Protein AF-A0A1Q3EIQ6-F1 (afdb_monomer_lite)

Foldseek 3Di:
DDVVVVVCVVPPPDDDDDPLLVLLCVQLDPVHDLQDPPSLVVSLVVLQVVQLVSLQVLLVSLLCQLVPNDLSSLSSSLNSVLVNCVRHDPSNLQHNPDPSSLVSLLCQLLDPPHDPSSNVSSLVSLVVLLVVPVPPPSNVVSNCSNVSSVVSPPDPPPDPPVVVVVVVVVVVVVVVVVVVVVVVVVVVVVVVVVVVVVVVVVPPPDPPPDDCVVCVVVLVVLVVQLVVLVVQLVVQVVPDDVVPDDCVRDPSNVVSVVSNVVSVVVVVVVVD

Secondary structure (DSSP, 8-state):
--HHHHHHHHH---PPP-HHHHHHHHHTSTTS-TT--TTHHHHHHHHHHHTHHHHHHHHHHHHHHHHHS-HHHHHHHHHHHHHHHHHS-HHHHHHSS-HHHHHHHHHHHH-TTS-HHHHHHHHHHHHHHHHHHTT-GGGHHHHHHHHHHHH---------HHHHHHHHHHHHHHHHHHHHHHHHHHHHHHHHHHHHHHHHHHTSPPPPPP-HHHHHHHHHHHHHHHHHHHHHHHHHHHT--TTT--TTT-HHHHHHHHHHHHHHHHHHHHH-

Radius of gyration: 36.6 Å; chains: 1; bounding box: 58×71×108 Å

Sequence (272 aa):
MSAITFARQAFNREKPHSSITDWVDILTANHVEEEAYDGIPELVDSINLQGLTGTSEASRALRKKLKHGGSHQQYRSLVILKALVENCGDKFKTSFADGQLTDALRQIAGDRTADKRVQKKLKLVLISWHEQFKTDPSMRSVSELYHMCRDIQPAKPAIDPIEVEAAHRRAEKEEAKRKAKSEKEEARKKEEAERLKQKQMKNRPKRAPFNFEQEKPKVLSSIVEASQASSNLVNAITLVNPEKESLQSSERVQDCLAKAKLARKPIVRYIQ

InterPro domains:
  IPR002014 VHS domain [PF00790] (15-150)
  IPR002014 VHS domain [PS50179] (27-157)
  IPR002014 VHS domain [SM00288] (20-153)
  IPR008942 ENTH/VHS [G3DSA:1.25.40.90] (8-218)
  IPR008942 ENTH/VHS [SSF48464] (12-150)
  IPR045007 LAS seventeen-binding protein 5 [PTHR47789] (11-272)

Structure (mmCIF, N/CA/C/O backbone):
data_AF-A0A1Q3EIQ6-F1
#
_entry.id   AF-A0A1Q3EIQ6-F1
#
loop_
_atom_site.group_PDB
_atom_site.id
_atom_site.type_symbol
_atom_site.label_atom_id
_atom_site.label_alt_id
_atom_site.label_comp_id
_atom_site.label_asym_id
_atom_site.label_entity_id
_atom_site.label_seq_id
_atom_site.pdbx_PDB_ins_code
_atom_site.Cartn_x
_atom_site.Cartn_y
_atom_site.Cartn_z
_atom_site.occupancy
_atom_site.B_iso_or_equiv
_atom_site.auth_seq_id
_atom_site.auth_comp_id
_atom_site.auth_asym_id
_atom_site.auth_atom_id
_atom_site.pdbx_PDB_model_num
ATOM 1 N N . MET A 1 1 ? 16.087 8.045 -51.414 1.00 45.38 1 MET A N 1
ATOM 2 C CA . MET A 1 1 ? 15.560 7.927 -50.034 1.00 45.38 1 MET A CA 1
ATOM 3 C C . MET A 1 1 ? 15.259 9.339 -49.546 1.00 45.38 1 MET A C 1
ATOM 5 O O . MET A 1 1 ? 16.189 10.094 -49.315 1.00 45.38 1 MET A O 1
ATOM 9 N N . SER A 1 2 ? 13.989 9.750 -49.584 1.00 51.84 2 SER A N 1
ATOM 10 C CA . SER A 1 2 ? 13.575 11.162 -49.513 1.00 51.84 2 SER A CA 1
ATOM 11 C C . SER A 1 2 ? 13.705 11.751 -48.100 1.00 51.84 2 SER A C 1
ATOM 13 O O . SER A 1 2 ? 13.365 11.092 -47.121 1.00 51.84 2 SER A O 1
ATOM 15 N N . ALA A 1 3 ? 14.136 13.012 -47.994 1.00 53.12 3 ALA A N 1
ATOM 16 C CA . ALA A 1 3 ? 14.264 13.765 -46.738 1.00 53.12 3 ALA A CA 1
ATOM 17 C C . ALA A 1 3 ? 12.954 13.826 -45.917 1.00 53.12 3 ALA A C 1
ATOM 19 O O . ALA A 1 3 ? 12.973 13.997 -44.699 1.00 53.12 3 ALA A O 1
ATOM 20 N N . ILE A 1 4 ? 11.812 13.609 -46.574 1.00 53.38 4 ILE A N 1
ATOM 21 C CA . ILE A 1 4 ? 10.477 13.570 -45.966 1.00 53.38 4 ILE A CA 1
ATOM 22 C C . ILE A 1 4 ? 10.303 12.340 -45.056 1.00 53.38 4 ILE A C 1
ATOM 24 O O . ILE A 1 4 ? 9.645 12.427 -44.018 1.00 53.38 4 ILE A O 1
ATOM 28 N N . THR A 1 5 ? 10.930 11.205 -45.385 1.00 50.38 5 THR A N 1
ATOM 29 C CA . THR A 1 5 ? 10.885 9.998 -44.544 1.00 50.38 5 THR A CA 1
ATOM 30 C C . THR A 1 5 ? 11.703 10.186 -43.265 1.00 50.38 5 THR A C 1
ATOM 32 O O . THR A 1 5 ? 11.269 9.773 -42.193 1.00 50.38 5 THR A O 1
ATOM 35 N N . PHE A 1 6 ? 12.833 10.894 -43.360 1.00 50.44 6 PHE A N 1
ATOM 36 C CA . PHE A 1 6 ? 13.688 11.226 -42.218 1.00 50.44 6 PHE A CA 1
ATOM 37 C C . PHE A 1 6 ? 13.019 12.247 -41.279 1.00 50.44 6 PHE A C 1
ATOM 39 O O . PHE A 1 6 ? 13.049 12.091 -40.060 1.00 50.44 6 PHE A O 1
ATOM 46 N N . ALA A 1 7 ? 12.314 13.239 -41.835 1.00 48.91 7 ALA A N 1
ATOM 47 C CA . ALA A 1 7 ? 11.528 14.193 -41.053 1.00 48.91 7 ALA A CA 1
ATOM 48 C C . ALA A 1 7 ? 10.350 13.518 -40.321 1.00 48.91 7 ALA A C 1
ATOM 50 O O . ALA A 1 7 ? 10.142 13.769 -39.136 1.00 48.91 7 ALA A O 1
ATOM 51 N N . ARG A 1 8 ? 9.621 12.590 -40.962 1.00 48.47 8 ARG A N 1
ATOM 52 C CA . ARG A 1 8 ? 8.582 11.798 -40.271 1.00 48.47 8 ARG A CA 1
ATOM 53 C C . ARG A 1 8 ? 9.147 10.983 -39.106 1.00 48.47 8 ARG A C 1
ATOM 55 O O . ARG A 1 8 ? 8.487 10.876 -38.079 1.00 48.47 8 ARG A O 1
ATOM 62 N N . GLN A 1 9 ? 10.364 10.462 -39.229 1.00 52.19 9 GLN A N 1
ATOM 63 C CA . GLN A 1 9 ? 11.026 9.692 -38.173 1.00 52.19 9 GLN A CA 1
ATOM 64 C C . GLN A 1 9 ? 11.499 10.573 -36.999 1.00 52.19 9 GLN A C 1
ATOM 66 O O . GLN A 1 9 ? 11.478 10.130 -35.855 1.00 52.19 9 GLN A O 1
ATOM 71 N N . ALA A 1 10 ? 11.849 11.838 -37.257 1.00 51.19 10 ALA A N 1
ATOM 72 C CA . ALA A 1 10 ? 12.230 12.810 -36.226 1.00 51.19 10 ALA A CA 1
AT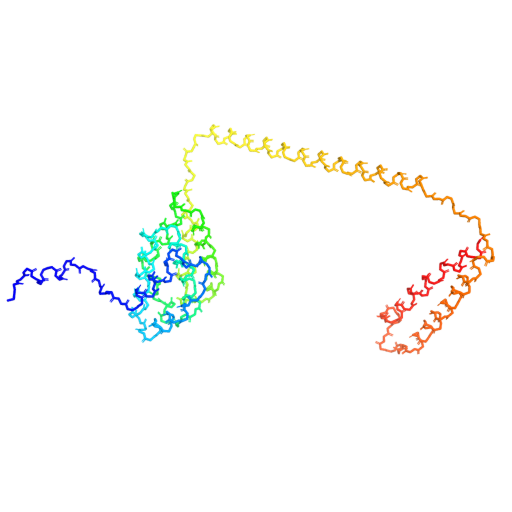OM 73 C C . ALA A 1 10 ? 11.028 13.399 -35.455 1.00 51.19 10 ALA A C 1
ATOM 75 O O . ALA A 1 10 ? 11.162 13.760 -34.283 1.00 51.19 10 ALA A O 1
ATOM 76 N N . PHE A 1 11 ? 9.848 13.477 -36.085 1.00 56.03 11 PHE A N 1
ATOM 77 C CA . PHE A 1 11 ? 8.630 14.027 -35.472 1.00 56.03 11 PHE A CA 1
ATOM 78 C C . PHE A 1 11 ? 7.683 12.972 -34.883 1.00 56.03 11 PHE A C 1
ATOM 80 O O . PHE A 1 11 ? 6.874 13.312 -34.018 1.00 56.03 11 PHE A O 1
ATOM 87 N N . ASN A 1 12 ? 7.805 11.694 -35.260 1.00 49.22 12 ASN A N 1
ATOM 88 C CA . ASN A 1 12 ? 7.016 10.621 -34.657 1.00 49.22 12 ASN A CA 1
ATOM 89 C C . ASN A 1 12 ? 7.742 10.045 -33.428 1.00 49.22 12 ASN A C 1
ATOM 91 O O . ASN A 1 12 ? 8.451 9.045 -33.490 1.00 49.22 12 ASN A O 1
ATOM 95 N N . ARG A 1 13 ? 7.570 10.709 -32.278 1.00 53.75 13 ARG A N 1
ATOM 96 C CA . ARG A 1 13 ? 8.132 10.343 -30.958 1.00 53.75 13 ARG A CA 1
ATOM 97 C C . ARG A 1 13 ? 7.506 9.082 -30.335 1.00 53.75 13 ARG A C 1
ATOM 99 O O . ARG A 1 13 ? 7.449 8.938 -29.107 1.00 53.75 13 ARG A O 1
ATOM 106 N N . GLU A 1 14 ? 7.007 8.156 -31.138 1.00 54.56 14 GLU A N 1
ATOM 107 C CA . GLU A 1 14 ? 6.553 6.869 -30.633 1.00 54.56 14 GLU A CA 1
ATOM 108 C C . GLU A 1 14 ? 7.753 5.927 -30.542 1.00 54.56 14 GLU A C 1
ATOM 110 O O . GLU A 1 14 ? 8.125 5.290 -31.519 1.00 54.56 14 GLU A O 1
ATOM 115 N N . LYS A 1 15 ? 8.390 5.842 -29.355 1.00 61.47 15 LYS A N 1
ATOM 116 C CA . LYS A 1 15 ? 9.338 4.739 -29.109 1.00 61.47 15 LYS A CA 1
ATOM 117 C C . LYS A 1 15 ? 8.608 3.415 -29.394 1.00 61.47 15 LYS A C 1
ATOM 119 O O . LYS A 1 15 ? 7.438 3.338 -28.984 1.00 61.47 15 LYS A O 1
ATOM 124 N N . PRO A 1 16 ? 9.274 2.449 -30.049 1.00 63.72 16 PRO A N 1
ATOM 125 C CA . PRO A 1 16 ? 8.665 1.214 -30.528 1.00 63.72 16 PRO A CA 1
ATOM 126 C C . PRO A 1 16 ? 7.909 0.474 -29.422 1.00 63.72 16 PRO A C 1
ATOM 128 O O . PRO A 1 16 ? 8.274 0.555 -28.248 1.00 63.72 16 PRO A O 1
ATOM 131 N N . HIS A 1 17 ? 6.835 -0.211 -29.819 1.00 70.88 17 HIS A N 1
ATOM 132 C CA . HIS A 1 17 ? 6.114 -1.145 -28.960 1.00 70.88 17 HIS A CA 1
ATOM 133 C C . HIS A 1 17 ? 7.076 -2.244 -28.514 1.00 70.88 17 HIS A C 1
ATOM 135 O O . HIS A 1 17 ? 7.795 -2.800 -29.345 1.00 70.88 17 HIS A O 1
ATOM 141 N N . SER A 1 18 ? 7.115 -2.524 -27.218 1.00 87.88 18 SER A N 1
ATOM 142 C CA . SER A 1 18 ? 7.994 -3.538 -26.646 1.00 87.88 18 SER A CA 1
ATOM 143 C C . SER A 1 18 ? 7.186 -4.605 -25.927 1.00 87.88 18 SER A C 1
ATOM 145 O O . SER A 1 18 ? 6.072 -4.337 -25.483 1.00 87.88 18 SER A O 1
ATOM 147 N N . SER A 1 19 ? 7.795 -5.776 -25.728 1.00 90.94 19 SER A N 1
ATOM 148 C CA . SER A 1 19 ? 7.223 -6.865 -24.919 1.00 90.94 19 SER A CA 1
ATOM 149 C C . SER A 1 19 ? 6.715 -6.410 -23.541 1.00 90.94 19 SER A C 1
ATOM 151 O O . SER A 1 19 ? 5.681 -6.877 -23.082 1.00 90.94 19 SER A O 1
ATOM 153 N N . ILE A 1 20 ? 7.382 -5.447 -22.896 1.00 94.06 20 ILE A N 1
ATOM 154 C CA . ILE A 1 20 ? 6.937 -4.864 -21.619 1.00 94.06 20 ILE A CA 1
ATOM 155 C C . ILE A 1 20 ? 5.647 -4.059 -21.800 1.00 94.06 20 ILE A C 1
ATOM 157 O O . ILE A 1 20 ? 4.769 -4.091 -20.941 1.00 94.06 20 ILE A O 1
ATOM 161 N N . THR A 1 21 ? 5.518 -3.342 -22.918 1.00 94.31 21 THR A N 1
ATOM 162 C CA . THR A 1 21 ? 4.287 -2.616 -23.256 1.00 94.31 21 THR A CA 1
ATOM 163 C C . THR A 1 21 ? 3.134 -3.594 -23.496 1.00 94.31 21 THR A C 1
ATOM 165 O O . THR A 1 21 ? 2.057 -3.377 -22.949 1.00 94.31 21 THR A O 1
ATOM 168 N N . ASP A 1 22 ? 3.379 -4.694 -24.218 1.00 94.50 22 ASP A N 1
ATOM 169 C CA . ASP A 1 22 ? 2.390 -5.762 -24.438 1.00 94.50 22 ASP A CA 1
ATOM 170 C C . ASP A 1 22 ? 1.913 -6.370 -23.112 1.00 94.50 22 ASP A C 1
ATOM 172 O O . ASP A 1 22 ? 0.711 -6.466 -22.863 1.00 94.50 22 ASP A O 1
ATOM 176 N N . TRP A 1 23 ? 2.841 -6.705 -22.210 1.00 95.94 23 TRP A N 1
ATOM 177 C CA . TRP A 1 23 ? 2.503 -7.208 -20.877 1.00 95.94 23 TRP A CA 1
ATOM 178 C C . TRP A 1 23 ? 1.667 -6.210 -20.073 1.00 95.94 23 TRP A C 1
ATOM 180 O O . TRP A 1 23 ? 0.649 -6.584 -19.494 1.00 95.94 23 TRP A O 1
ATOM 190 N N . VAL A 1 24 ? 2.044 -4.928 -20.054 1.00 96.50 24 VAL A N 1
ATOM 191 C CA . VAL A 1 24 ? 1.256 -3.894 -19.366 1.00 96.50 24 VAL A CA 1
ATOM 192 C C . VAL A 1 24 ? -0.142 -3.763 -19.979 1.00 96.50 24 VAL A C 1
ATOM 194 O O . VAL A 1 24 ? -1.115 -3.576 -19.247 1.00 96.50 24 VAL A O 1
ATOM 197 N N . ASP A 1 25 ? -0.280 -3.885 -21.297 1.00 95.56 25 ASP A N 1
ATOM 198 C CA . ASP A 1 25 ? -1.574 -3.835 -21.976 1.00 95.56 25 ASP A CA 1
ATOM 199 C C . ASP A 1 25 ? -2.469 -5.024 -21.613 1.00 95.56 25 ASP A C 1
ATOM 201 O O . ASP A 1 25 ? -3.645 -4.818 -21.302 1.00 95.56 25 ASP A O 1
ATOM 205 N N . ILE A 1 26 ? -1.907 -6.234 -21.574 1.00 96.00 26 ILE A N 1
ATOM 206 C CA . ILE A 1 26 ? -2.608 -7.461 -21.175 1.00 96.00 26 ILE A CA 1
ATOM 207 C C . ILE A 1 26 ? -3.048 -7.372 -19.710 1.00 96.00 26 ILE A C 1
ATOM 209 O O . ILE A 1 26 ? -4.226 -7.540 -19.404 1.00 96.00 26 ILE A O 1
ATOM 213 N N . LEU A 1 27 ? -2.133 -7.031 -18.799 1.00 96.81 27 LEU A N 1
ATOM 214 C CA . LEU A 1 27 ? -2.393 -7.029 -17.353 1.00 96.81 27 LEU A CA 1
ATOM 215 C C . LEU A 1 27 ? -3.341 -5.913 -16.894 1.00 96.81 27 LEU A C 1
ATOM 217 O O . LEU A 1 27 ? -3.906 -5.984 -15.796 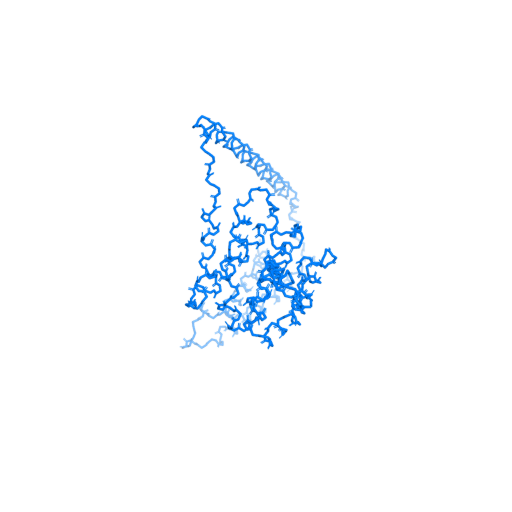1.00 96.81 27 LEU A O 1
ATOM 221 N N . THR A 1 28 ? -3.510 -4.877 -17.718 1.00 96.94 28 THR A N 1
ATOM 222 C CA . THR A 1 28 ? -4.470 -3.788 -17.486 1.00 96.94 28 THR A CA 1
ATOM 223 C C . THR A 1 28 ? -5.775 -3.963 -18.261 1.00 96.94 28 THR A C 1
ATOM 225 O O . THR A 1 28 ? -6.645 -3.096 -18.178 1.00 96.94 28 THR A O 1
ATOM 228 N N . ALA A 1 29 ? -5.945 -5.046 -19.024 1.00 96.25 29 ALA A N 1
ATOM 229 C CA . ALA A 1 29 ? -7.159 -5.275 -19.794 1.00 96.25 29 ALA A CA 1
ATOM 230 C C . ALA A 1 29 ? -8.397 -5.394 -18.888 1.00 96.25 29 ALA A C 1
ATOM 232 O O . ALA A 1 29 ? -8.335 -5.951 -17.800 1.00 96.25 29 ALA A O 1
ATOM 233 N N . ASN A 1 30 ? -9.551 -4.923 -19.372 1.00 94.50 30 ASN A N 1
ATOM 234 C CA . ASN A 1 30 ? -10.782 -4.797 -18.572 1.00 94.50 30 ASN A CA 1
ATOM 235 C C . ASN A 1 30 ? -11.353 -6.119 -18.025 1.00 94.50 30 ASN A C 1
ATOM 237 O O . ASN A 1 30 ? -12.249 -6.086 -17.188 1.00 94.50 30 ASN A O 1
ATOM 241 N N . HIS A 1 31 ? -10.904 -7.262 -18.548 1.00 94.88 31 HIS A N 1
ATOM 242 C CA . HIS A 1 31 ? -11.337 -8.588 -18.104 1.00 94.88 31 HIS A CA 1
ATOM 243 C C . HIS A 1 31 ? -10.477 -9.139 -16.958 1.00 94.88 31 HIS A C 1
ATOM 245 O O . HIS A 1 31 ? -10.870 -10.115 -16.327 1.00 94.88 31 HIS A O 1
ATOM 251 N N . VAL A 1 32 ? -9.308 -8.545 -16.707 1.00 95.31 32 VAL A N 1
ATOM 252 C CA . VAL A 1 32 ? -8.415 -8.944 -15.619 1.00 95.31 32 VAL A CA 1
ATOM 253 C C . VAL A 1 32 ? -8.945 -8.349 -14.321 1.00 95.31 32 VAL A C 1
ATOM 255 O O . VAL A 1 32 ? -9.343 -7.189 -14.282 1.00 95.31 32 VAL A O 1
ATOM 258 N N . GLU A 1 33 ? -8.964 -9.118 -13.237 1.00 95.81 33 GLU A N 1
ATOM 259 C CA . GLU A 1 33 ? -9.461 -8.607 -11.959 1.00 95.81 33 GLU A CA 1
ATOM 260 C C . GLU A 1 33 ? -8.581 -7.478 -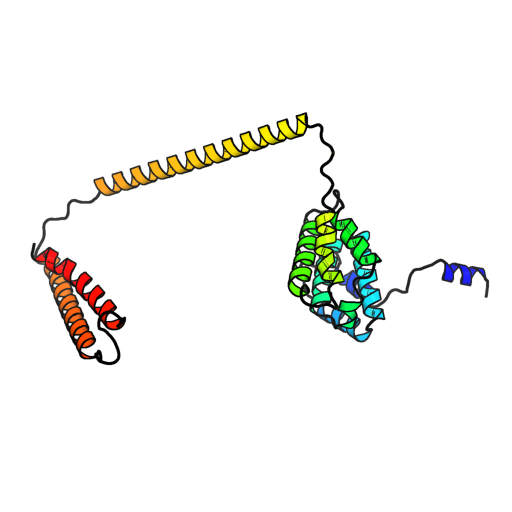11.410 1.00 95.81 33 GLU A C 1
ATOM 262 O O . GLU A 1 33 ? -7.359 -7.492 -11.541 1.00 95.81 33 GLU A O 1
ATOM 267 N N . GLU A 1 34 ? -9.196 -6.504 -10.734 1.00 93.19 34 GLU A N 1
ATOM 268 C CA . GLU A 1 34 ? -8.517 -5.291 -10.258 1.00 93.19 34 GLU A CA 1
ATOM 269 C C . GLU A 1 34 ? -7.308 -5.560 -9.350 1.00 93.19 34 GLU A C 1
ATOM 271 O O . GLU A 1 34 ? -6.313 -4.846 -9.450 1.00 93.19 34 GLU A O 1
ATOM 276 N N . GLU A 1 35 ? -7.347 -6.604 -8.524 1.00 95.50 35 GLU A N 1
ATOM 277 C CA . GLU A 1 35 ? -6.296 -6.942 -7.548 1.00 95.50 35 GLU A CA 1
ATOM 278 C C . GLU A 1 35 ? -5.539 -8.237 -7.901 1.00 95.50 35 GLU A C 1
ATOM 280 O O . GLU A 1 35 ? -4.802 -8.766 -7.074 1.00 95.50 35 GLU A O 1
ATOM 285 N N . ALA A 1 36 ? -5.694 -8.763 -9.122 1.00 94.50 36 ALA A N 1
ATOM 286 C CA . ALA A 1 36 ? -4.963 -9.953 -9.554 1.00 94.50 36 ALA A CA 1
ATOM 287 C C . ALA A 1 36 ? -3.454 -9.684 -9.655 1.00 94.50 36 ALA A C 1
ATOM 289 O O . ALA A 1 36 ? -3.036 -8.691 -10.264 1.00 94.50 36 ALA A O 1
ATOM 290 N N . TYR A 1 37 ? -2.654 -10.602 -9.111 1.00 94.62 37 TYR A N 1
ATOM 291 C CA . TYR A 1 37 ? -1.189 -10.597 -9.205 1.00 94.62 37 TYR A CA 1
ATOM 292 C C . TYR A 1 37 ? -0.643 -11.525 -10.298 1.00 94.62 37 TYR A C 1
ATOM 294 O O . TYR A 1 37 ? 0.564 -11.552 -10.525 1.00 94.62 37 TYR A O 1
ATOM 302 N N . ASP A 1 38 ? -1.521 -12.272 -10.967 1.00 94.44 38 ASP A N 1
ATOM 303 C CA . ASP A 1 38 ? -1.150 -13.185 -12.045 1.00 94.44 38 ASP A CA 1
ATOM 304 C C . ASP A 1 38 ? -0.480 -12.437 -13.211 1.00 94.44 38 ASP A C 1
ATOM 306 O O . ASP A 1 38 ? -0.885 -11.321 -13.552 1.00 94.44 38 ASP A O 1
ATOM 310 N N . GLY A 1 39 ? 0.581 -13.017 -13.774 1.00 92.94 39 GLY A N 1
ATOM 311 C CA . GLY A 1 39 ? 1.397 -12.427 -14.842 1.00 92.94 39 GLY A CA 1
ATOM 312 C C . GLY A 1 39 ? 2.328 -11.269 -14.430 1.00 92.94 39 GLY A C 1
ATOM 313 O O . GLY A 1 39 ? 3.126 -10.793 -15.242 1.00 92.94 39 GLY A O 1
ATOM 314 N N . ILE A 1 40 ? 2.243 -10.767 -13.189 1.00 96.44 40 ILE A N 1
ATOM 315 C CA . ILE A 1 40 ? 3.163 -9.729 -12.688 1.00 96.44 40 ILE A CA 1
ATOM 316 C C . ILE A 1 40 ? 4.604 -10.253 -12.533 1.00 96.44 40 ILE A C 1
ATOM 318 O O . ILE A 1 40 ? 5.513 -9.502 -12.898 1.00 96.44 40 ILE A O 1
ATOM 322 N N . PRO A 1 41 ? 4.866 -11.478 -12.028 1.00 96.50 41 PRO A N 1
ATOM 323 C CA . PRO A 1 41 ? 6.228 -12.014 -11.944 1.00 96.50 41 PRO A CA 1
ATOM 324 C C . PRO A 1 41 ? 6.960 -12.025 -13.295 1.00 96.50 41 PRO A C 1
ATOM 326 O O . PRO A 1 41 ? 8.097 -11.575 -13.386 1.00 96.50 41 PRO A O 1
ATOM 329 N N . GLU A 1 42 ? 6.280 -12.417 -14.370 1.00 95.75 42 GLU A N 1
ATOM 330 C CA . GLU A 1 42 ? 6.818 -12.458 -15.732 1.00 95.75 42 GLU A CA 1
ATOM 331 C C . GLU A 1 42 ? 7.158 -11.054 -16.254 1.00 95.75 42 GLU A C 1
ATOM 333 O O . GLU A 1 42 ? 8.169 -10.848 -16.938 1.00 95.75 42 GLU A O 1
ATOM 338 N N . LEU A 1 43 ? 6.337 -10.059 -15.901 1.00 96.31 43 LEU A N 1
ATOM 339 C CA . LEU A 1 43 ? 6.622 -8.656 -16.186 1.00 96.31 43 LEU A CA 1
ATOM 340 C C . LEU A 1 43 ? 7.847 -8.163 -15.396 1.00 96.31 43 LEU A C 1
ATOM 342 O O . LEU A 1 43 ? 8.694 -7.473 -15.967 1.00 96.31 43 LEU A O 1
ATOM 346 N N . VAL A 1 44 ? 7.968 -8.520 -14.113 1.00 96.81 44 VAL A N 1
ATOM 347 C CA . VAL A 1 44 ? 9.134 -8.186 -13.273 1.00 96.81 44 VAL A CA 1
ATOM 348 C C . VAL A 1 44 ? 10.413 -8.767 -13.875 1.00 96.81 44 VAL A C 1
ATOM 350 O O . VAL A 1 44 ? 11.396 -8.041 -14.041 1.00 96.81 44 VAL A O 1
ATOM 353 N N . ASP A 1 45 ? 10.391 -10.038 -14.269 1.00 95.38 45 ASP A N 1
ATOM 354 C CA . ASP A 1 45 ? 11.534 -10.713 -14.886 1.00 95.38 45 ASP A CA 1
ATOM 355 C C . ASP A 1 45 ? 11.928 -10.052 -16.210 1.00 95.38 45 ASP A C 1
ATOM 357 O O . ASP A 1 45 ? 13.103 -9.753 -16.439 1.00 95.38 45 ASP A O 1
ATOM 361 N N . SER A 1 46 ? 10.939 -9.724 -17.047 1.00 94.69 46 SER A N 1
ATOM 362 C CA . SER A 1 46 ? 11.153 -9.021 -18.317 1.00 94.69 46 SER A CA 1
ATOM 363 C C . SER A 1 46 ? 11.795 -7.641 -18.115 1.00 94.69 46 SER A C 1
ATOM 365 O O . SER A 1 46 ? 12.714 -7.261 -18.847 1.00 94.69 46 SER A O 1
ATOM 367 N N . ILE A 1 47 ? 11.352 -6.893 -17.098 1.00 95.56 47 ILE A N 1
ATOM 368 C CA . ILE A 1 47 ? 11.917 -5.584 -16.739 1.00 95.56 47 ILE A CA 1
ATOM 369 C C . ILE A 1 47 ? 13.353 -5.735 -16.233 1.00 95.56 47 ILE A C 1
ATOM 371 O O . ILE A 1 47 ? 14.239 -4.997 -16.672 1.00 95.56 47 ILE A O 1
ATOM 375 N N . ASN A 1 48 ? 13.600 -6.687 -15.332 1.00 94.19 48 ASN A N 1
ATOM 376 C CA . ASN A 1 48 ? 14.922 -6.920 -14.754 1.00 94.19 48 ASN A CA 1
ATOM 377 C C . ASN A 1 48 ? 15.939 -7.358 -15.819 1.00 94.19 48 ASN A C 1
ATOM 379 O O . ASN A 1 48 ? 17.076 -6.880 -15.800 1.00 94.19 48 ASN A O 1
ATOM 383 N N . LEU A 1 49 ? 15.521 -8.188 -16.782 1.00 93.81 49 LEU A N 1
ATOM 384 C CA . LEU A 1 49 ? 16.355 -8.642 -17.897 1.00 93.81 49 LEU A CA 1
ATOM 385 C C . LEU A 1 49 ? 16.832 -7.475 -18.775 1.00 93.81 49 LEU A C 1
ATOM 387 O O . LEU A 1 49 ? 17.981 -7.446 -19.211 1.00 93.81 49 LEU A O 1
ATOM 391 N N . GLN A 1 50 ? 15.963 -6.491 -19.012 1.00 90.50 50 GLN A N 1
ATOM 392 C CA . GLN A 1 50 ? 16.272 -5.315 -19.831 1.00 90.50 50 GLN A CA 1
ATOM 393 C C . GLN A 1 50 ? 16.890 -4.156 -19.022 1.00 90.50 50 GLN A C 1
ATOM 395 O O . GLN A 1 50 ? 17.433 -3.205 -19.586 1.00 90.50 50 GLN A O 1
ATOM 400 N N . GLY A 1 51 ? 16.842 -4.206 -17.689 1.00 90.31 51 GLY A N 1
ATOM 401 C CA . GLY A 1 51 ? 17.449 -3.213 -16.806 1.00 90.31 51 GLY A CA 1
ATOM 402 C C . GLY A 1 51 ? 16.836 -1.814 -16.951 1.00 90.31 51 GLY A C 1
ATOM 403 O O . GLY A 1 51 ? 15.651 -1.600 -16.690 1.00 90.31 51 GLY A O 1
ATOM 404 N N . LEU A 1 52 ? 17.655 -0.822 -17.325 1.00 90.31 52 LEU A N 1
ATOM 405 C CA . LEU A 1 52 ? 17.232 0.586 -17.365 1.00 90.31 52 LEU A CA 1
ATOM 406 C C . LEU A 1 52 ? 16.249 0.878 -18.510 1.00 90.31 52 LEU A C 1
ATOM 408 O O . LEU A 1 52 ? 15.333 1.690 -18.348 1.00 90.31 52 LEU A O 1
ATOM 412 N N . THR A 1 53 ? 16.413 0.212 -19.657 1.00 91.50 53 THR A N 1
ATOM 413 C CA . THR A 1 53 ? 15.478 0.346 -20.782 1.00 91.50 53 THR A CA 1
ATOM 414 C C . THR A 1 53 ? 14.122 -0.233 -20.404 1.00 91.50 53 THR A C 1
ATOM 416 O O . THR A 1 53 ? 13.121 0.464 -20.550 1.00 91.50 53 THR A O 1
ATOM 419 N N . GLY A 1 54 ? 14.100 -1.422 -19.792 1.00 92.50 54 GLY A N 1
ATOM 420 C CA . GLY A 1 54 ? 12.867 -2.042 -19.309 1.00 92.50 54 GLY A CA 1
ATOM 421 C C . GLY A 1 54 ? 12.154 -1.211 -18.243 1.00 92.50 54 GLY A C 1
ATOM 422 O O . GLY A 1 54 ? 10.944 -1.008 -18.314 1.00 92.50 54 GLY A O 1
ATOM 423 N N . THR A 1 55 ? 12.911 -0.619 -17.315 1.00 93.81 55 THR A N 1
ATOM 424 C CA . THR A 1 55 ? 12.378 0.322 -16.311 1.00 93.81 55 THR A CA 1
ATOM 425 C C . THR A 1 55 ? 11.716 1.538 -16.968 1.00 93.81 55 THR A C 1
ATOM 427 O O . THR A 1 55 ? 10.595 1.917 -16.621 1.00 93.81 55 THR A O 1
ATOM 430 N N . SER A 1 56 ? 12.391 2.139 -17.951 1.00 93.19 56 SER A N 1
ATOM 431 C CA . SER A 1 56 ? 11.884 3.311 -18.674 1.00 93.19 56 SER A CA 1
ATOM 432 C C . SER A 1 56 ? 10.639 2.989 -19.507 1.00 93.19 56 SER A C 1
ATOM 434 O O . SER A 1 56 ? 9.740 3.821 -19.645 1.00 93.19 56 SER A O 1
ATOM 436 N N . GLU A 1 57 ? 10.580 1.793 -20.089 1.00 93.44 57 GLU A N 1
ATOM 437 C CA . GLU A 1 57 ? 9.435 1.324 -20.865 1.00 93.44 57 GLU A CA 1
ATOM 438 C C . GLU A 1 57 ? 8.233 1.011 -19.979 1.00 93.44 57 GLU A C 1
ATOM 440 O O . GLU A 1 57 ? 7.142 1.507 -20.266 1.00 93.44 57 GLU A O 1
ATOM 445 N N . ALA A 1 58 ? 8.436 0.299 -18.869 1.00 95.38 58 ALA A N 1
ATOM 446 C CA . ALA A 1 58 ? 7.394 0.022 -17.885 1.00 95.38 58 ALA A CA 1
ATOM 447 C C . ALA A 1 58 ? 6.797 1.320 -17.325 1.00 95.38 58 ALA A C 1
ATOM 449 O O . ALA A 1 58 ? 5.577 1.495 -17.329 1.00 95.38 58 ALA A O 1
ATOM 450 N N . SER A 1 59 ? 7.647 2.278 -16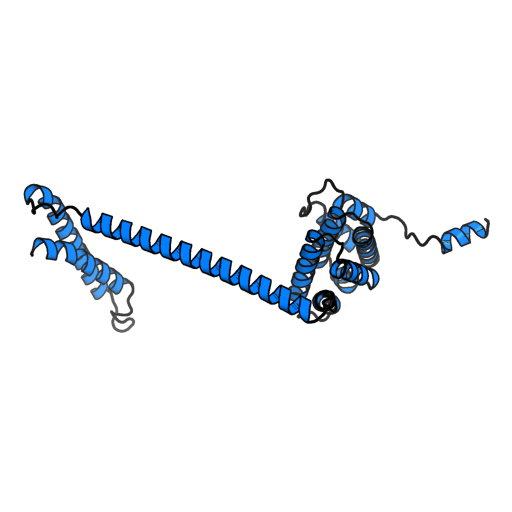.934 1.00 95.00 59 SER A N 1
ATOM 451 C CA . SER A 1 59 ? 7.207 3.599 -16.468 1.00 95.00 59 SER A CA 1
ATOM 452 C C . SER A 1 59 ? 6.381 4.333 -17.535 1.00 95.00 59 SER A C 1
ATOM 454 O O . SER A 1 59 ? 5.276 4.815 -17.266 1.00 95.00 59 SER A O 1
ATOM 456 N N . ARG A 1 60 ? 6.839 4.338 -18.797 1.00 94.69 60 ARG A N 1
ATOM 457 C CA . ARG A 1 60 ? 6.106 4.957 -19.914 1.00 94.69 60 ARG A CA 1
ATOM 458 C C . ARG A 1 60 ? 4.756 4.283 -20.172 1.00 94.69 60 ARG A C 1
ATOM 460 O O . ARG A 1 60 ? 3.780 5.003 -20.397 1.00 94.69 60 ARG A O 1
ATOM 467 N N . ALA A 1 61 ? 4.705 2.953 -20.189 1.00 95.62 61 ALA A N 1
ATOM 468 C CA . ALA A 1 61 ? 3.494 2.181 -20.455 1.00 95.62 61 ALA A CA 1
ATOM 469 C C . ALA A 1 61 ? 2.450 2.399 -19.348 1.00 95.62 61 ALA A C 1
ATOM 471 O O . ALA A 1 61 ? 1.321 2.800 -19.639 1.00 95.62 61 ALA A O 1
ATOM 472 N N . LEU A 1 62 ? 2.854 2.281 -18.079 1.00 96.88 62 LEU A N 1
ATOM 473 C CA . LEU A 1 62 ? 1.983 2.536 -16.928 1.00 96.88 62 LEU A CA 1
ATOM 474 C C . LEU A 1 62 ? 1.491 3.985 -16.895 1.00 96.88 62 LEU A C 1
ATOM 476 O O . LEU A 1 62 ? 0.304 4.233 -16.698 1.00 96.88 62 LEU A O 1
ATOM 480 N N . ARG A 1 63 ? 2.358 4.961 -17.183 1.00 96.19 63 ARG A N 1
ATOM 481 C CA . ARG A 1 63 ? 1.946 6.367 -17.288 1.00 96.19 63 ARG A CA 1
ATOM 482 C C . ARG A 1 63 ? 0.873 6.582 -18.355 1.00 96.19 63 ARG A C 1
ATOM 484 O O . ARG A 1 63 ? -0.069 7.338 -18.124 1.00 96.19 63 ARG A O 1
ATOM 491 N N . LYS A 1 64 ? 0.997 5.946 -19.527 1.00 95.56 64 LYS A N 1
ATOM 492 C CA . LYS A 1 64 ? -0.027 6.045 -20.581 1.00 95.56 64 LYS A CA 1
ATOM 493 C C . LYS A 1 64 ? -1.373 5.509 -20.091 1.00 95.56 64 LYS A C 1
ATOM 495 O O . LYS A 1 64 ? -2.385 6.162 -20.326 1.00 95.56 64 LYS A O 1
ATOM 500 N N . LYS A 1 65 ? -1.382 4.383 -19.371 1.00 96.12 65 LYS A N 1
ATOM 501 C CA . LYS A 1 65 ? -2.602 3.816 -18.775 1.00 96.12 65 LYS A CA 1
ATOM 502 C C . LYS A 1 65 ? -3.201 4.708 -17.694 1.00 96.12 65 LYS A C 1
ATOM 504 O O . LYS A 1 65 ? -4.412 4.884 -17.661 1.00 96.12 65 LYS A O 1
ATOM 509 N N . LEU A 1 66 ? -2.368 5.342 -16.874 1.00 95.69 66 LEU A N 1
ATOM 510 C CA . LEU A 1 66 ? -2.816 6.318 -15.881 1.00 95.69 66 LEU A CA 1
ATOM 511 C C . LEU A 1 66 ? -3.448 7.559 -16.536 1.00 95.69 66 LEU A C 1
ATOM 513 O O . LEU A 1 66 ? -4.479 8.039 -16.077 1.00 95.69 66 LEU A O 1
ATOM 517 N N . LYS A 1 67 ? -2.871 8.060 -17.636 1.00 94.50 67 LYS A N 1
ATOM 518 C CA . LYS A 1 67 ? -3.331 9.292 -18.298 1.00 94.50 67 LYS A CA 1
ATOM 519 C C . LYS A 1 67 ? -4.530 9.098 -19.232 1.00 94.50 67 LYS A C 1
ATOM 521 O O . LYS A 1 67 ? -5.363 9.992 -19.337 1.00 94.50 67 LYS A O 1
ATOM 526 N N . HIS A 1 68 ? -4.579 7.981 -19.952 1.00 94.12 68 HIS A N 1
ATOM 527 C CA . HIS A 1 68 ? -5.533 7.759 -21.045 1.00 94.12 68 HIS A CA 1
ATOM 528 C C . HIS A 1 68 ? -6.423 6.528 -20.852 1.00 94.12 68 HIS A C 1
ATOM 530 O O . HIS A 1 68 ? -7.328 6.313 -21.654 1.00 94.12 68 HIS A O 1
ATOM 536 N N . GLY A 1 69 ? -6.164 5.706 -19.835 1.00 93.06 69 GLY A N 1
ATOM 537 C CA . GLY A 1 69 ? -6.986 4.539 -19.540 1.00 93.06 69 GLY A CA 1
ATOM 538 C C . GLY A 1 69 ? -8.276 4.897 -18.804 1.00 93.06 69 GLY A C 1
ATOM 539 O O . GLY A 1 69 ? -8.378 5.948 -18.174 1.00 93.06 69 GLY A O 1
ATOM 540 N N . GLY A 1 70 ? -9.260 3.999 -18.862 1.00 95.06 70 GLY A N 1
ATOM 541 C CA . GLY A 1 70 ? -10.470 4.097 -18.034 1.00 95.06 70 GLY A CA 1
ATOM 542 C C . GLY A 1 70 ? -10.190 3.809 -16.553 1.00 95.06 70 GLY A C 1
ATOM 543 O O . GLY A 1 70 ? -9.099 3.355 -16.205 1.00 95.06 70 GLY A O 1
ATOM 544 N N . SER A 1 71 ? -11.185 3.991 -15.675 1.00 96.12 71 SER A N 1
ATOM 545 C CA . SER A 1 71 ? -11.017 3.808 -14.219 1.00 96.12 71 SER A CA 1
ATOM 546 C C . SER A 1 71 ? -10.378 2.470 -13.840 1.00 96.12 71 SER A C 1
ATOM 548 O O . SER A 1 71 ? -9.482 2.423 -13.000 1.00 96.12 71 SER A O 1
ATOM 550 N N . HIS A 1 72 ? -10.800 1.382 -14.491 1.00 96.44 72 HIS A N 1
ATOM 551 C CA . HIS A 1 72 ? -10.249 0.048 -14.262 1.00 96.44 72 HIS A CA 1
ATOM 552 C C . HIS A 1 72 ? -8.760 -0.036 -14.637 1.00 96.44 72 HIS A C 1
ATOM 554 O O . HIS A 1 72 ? -7.936 -0.456 -13.831 1.00 96.44 72 HIS A O 1
ATOM 560 N N . GLN A 1 73 ? -8.394 0.432 -15.833 1.00 97.25 73 GLN A N 1
ATOM 561 C CA . GLN A 1 73 ? -7.007 0.444 -16.311 1.00 97.25 73 GLN A CA 1
ATOM 562 C C . GLN A 1 73 ? -6.102 1.306 -15.430 1.00 97.25 73 GLN A C 1
ATOM 564 O O . GLN A 1 73 ? -4.979 0.906 -15.120 1.00 97.25 73 GLN A O 1
ATOM 569 N N . GLN A 1 74 ? -6.590 2.470 -14.993 1.00 97.06 74 GLN A N 1
ATOM 570 C CA . GLN A 1 74 ? -5.877 3.334 -14.053 1.00 97.06 74 GLN A CA 1
ATOM 571 C C . GLN A 1 74 ? -5.652 2.618 -12.718 1.00 97.06 74 GLN A C 1
ATOM 573 O O . GLN A 1 74 ? -4.533 2.603 -12.210 1.00 97.06 74 GLN A O 1
ATOM 578 N N . TYR A 1 75 ? -6.689 1.968 -12.181 1.00 97.56 75 TYR A N 1
ATOM 579 C CA . TYR A 1 75 ? -6.602 1.192 -10.946 1.00 97.56 75 TYR A CA 1
ATOM 580 C C . TYR A 1 75 ? -5.585 0.051 -11.056 1.00 97.56 75 TYR A C 1
ATOM 582 O O . TYR A 1 75 ? -4.670 -0.038 -10.235 1.00 97.56 75 TYR A O 1
ATOM 590 N N . ARG A 1 76 ? -5.700 -0.781 -12.101 1.00 97.44 76 ARG A N 1
ATOM 591 C CA . ARG A 1 76 ? -4.763 -1.878 -12.392 1.00 97.44 76 ARG A CA 1
ATOM 592 C C . ARG A 1 76 ? -3.333 -1.372 -12.501 1.00 97.44 76 ARG A C 1
ATOM 594 O O . ARG A 1 76 ? -2.427 -1.963 -11.927 1.00 97.44 76 ARG A O 1
ATOM 601 N N . SER A 1 77 ? -3.131 -0.239 -13.167 1.00 97.44 77 SER A N 1
ATOM 602 C CA . SER A 1 77 ? -1.801 0.358 -13.313 1.00 97.44 77 SER A CA 1
ATOM 603 C C . SER A 1 77 ? -1.180 0.730 -11.969 1.00 97.44 77 SER A C 1
ATOM 605 O O . SER A 1 77 ? 0.019 0.549 -11.795 1.00 97.44 77 SER A O 1
ATOM 607 N N . LEU A 1 78 ? -1.974 1.196 -10.997 1.00 97.12 78 LEU A N 1
ATOM 608 C CA . LEU A 1 78 ? -1.493 1.474 -9.638 1.00 97.12 78 LEU A CA 1
ATOM 609 C C . LEU A 1 78 ? -1.137 0.194 -8.870 1.00 97.12 78 LEU A C 1
ATOM 611 O O . LEU A 1 78 ? -0.156 0.186 -8.128 1.00 97.12 78 LEU A O 1
ATOM 615 N N . VAL A 1 79 ? -1.908 -0.883 -9.051 1.00 97.25 79 VAL A N 1
ATOM 616 C CA . VAL A 1 79 ? -1.623 -2.204 -8.456 1.00 97.25 79 VAL A CA 1
ATOM 617 C C . VAL A 1 79 ? -0.318 -2.769 -9.002 1.00 97.25 79 VAL A C 1
ATOM 619 O O . VAL A 1 79 ? 0.572 -3.114 -8.225 1.00 97.25 79 VAL A O 1
ATOM 622 N N . ILE A 1 80 ? -0.181 -2.791 -10.329 1.00 97.50 80 ILE A N 1
ATOM 623 C CA . ILE A 1 80 ? 1.025 -3.262 -11.012 1.00 97.50 80 ILE A CA 1
ATOM 624 C C . ILE A 1 80 ? 2.217 -2.407 -10.587 1.00 97.50 80 ILE A C 1
ATOM 626 O O . ILE A 1 80 ? 3.228 -2.948 -10.160 1.00 97.50 80 ILE A O 1
ATOM 630 N N . LEU A 1 81 ? 2.091 -1.076 -10.606 1.00 96.62 81 LEU A N 1
ATOM 631 C CA . LEU A 1 81 ? 3.168 -0.173 -10.203 1.00 96.62 81 LEU A CA 1
ATOM 632 C C . LEU A 1 81 ? 3.638 -0.432 -8.764 1.00 96.62 81 LEU A C 1
ATOM 634 O O . LEU A 1 81 ? 4.843 -0.463 -8.525 1.00 96.62 81 LEU A O 1
ATOM 638 N N . LYS A 1 82 ? 2.719 -0.666 -7.815 1.00 95.38 82 LYS A N 1
ATOM 639 C CA . LYS A 1 82 ? 3.084 -1.049 -6.442 1.00 95.38 82 LYS A CA 1
ATOM 640 C C . LYS A 1 82 ? 3.897 -2.344 -6.433 1.00 95.38 82 LYS A C 1
ATOM 642 O O . LYS A 1 82 ? 4.965 -2.376 -5.829 1.00 95.38 82 LYS A O 1
ATOM 647 N N . ALA A 1 83 ? 3.411 -3.376 -7.121 1.00 95.75 83 ALA A N 1
ATOM 648 C CA . ALA A 1 83 ? 4.073 -4.674 -7.168 1.00 95.75 83 ALA A CA 1
ATOM 649 C C . ALA A 1 83 ? 5.465 -4.594 -7.819 1.00 95.75 83 ALA A C 1
ATOM 651 O O . ALA A 1 83 ? 6.404 -5.199 -7.309 1.00 95.75 83 ALA A O 1
ATOM 652 N N . LEU A 1 84 ? 5.633 -3.801 -8.882 1.00 95.38 84 LEU A N 1
ATOM 653 C CA . LEU A 1 84 ? 6.937 -3.592 -9.516 1.00 95.38 84 LEU A CA 1
ATOM 654 C C . LEU A 1 84 ? 7.931 -2.899 -8.576 1.00 95.38 84 LEU A C 1
ATOM 656 O O . LEU A 1 84 ? 9.080 -3.311 -8.497 1.00 95.38 84 LEU A O 1
ATOM 660 N N . VAL A 1 85 ? 7.513 -1.876 -7.825 1.00 93.19 85 VAL A N 1
ATOM 661 C CA . VAL A 1 85 ? 8.411 -1.185 -6.876 1.00 93.19 85 VAL A CA 1
ATOM 662 C C . VAL A 1 85 ? 8.873 -2.113 -5.747 1.00 93.19 85 VAL A C 1
ATOM 664 O O . VAL A 1 85 ? 10.018 -2.020 -5.302 1.00 93.19 85 VAL A O 1
ATOM 667 N N . GLU A 1 86 ? 7.996 -3.011 -5.298 1.00 91.12 86 GLU A N 1
ATOM 668 C CA . GLU A 1 86 ? 8.274 -3.950 -4.206 1.00 91.12 86 GLU A CA 1
ATOM 669 C C . GLU A 1 86 ? 9.137 -5.147 -4.654 1.00 91.12 86 GLU A C 1
ATOM 671 O O . GLU A 1 86 ? 9.920 -5.647 -3.848 1.00 91.12 86 GLU A O 1
ATOM 676 N N . ASN A 1 87 ? 9.044 -5.576 -5.922 1.00 93.56 87 ASN A N 1
ATOM 677 C CA . ASN A 1 87 ? 9.658 -6.826 -6.404 1.00 93.56 87 ASN A CA 1
ATOM 678 C C . ASN A 1 87 ? 10.765 -6.652 -7.464 1.00 93.56 87 ASN A C 1
ATOM 680 O O . ASN A 1 87 ? 11.561 -7.569 -7.661 1.00 93.56 87 ASN A O 1
ATOM 684 N N . CYS A 1 88 ? 10.862 -5.510 -8.151 1.00 92.38 88 CYS A N 1
ATOM 685 C CA . CYS A 1 88 ? 11.955 -5.260 -9.096 1.00 92.38 88 CYS A CA 1
ATOM 686 C C . CYS A 1 88 ? 13.274 -4.908 -8.383 1.00 92.38 88 CYS A C 1
ATOM 688 O O . CYS A 1 88 ? 13.300 -4.473 -7.227 1.00 92.38 88 CYS A O 1
ATOM 690 N N . GLY A 1 89 ? 14.390 -5.050 -9.107 1.00 85.81 89 GLY A N 1
ATOM 691 C CA . GLY A 1 89 ? 15.723 -4.722 -8.593 1.00 85.81 89 GLY A CA 1
ATOM 692 C C . GLY A 1 89 ? 15.976 -3.220 -8.388 1.00 85.81 89 GLY A C 1
ATOM 693 O O . GLY A 1 89 ? 15.206 -2.360 -8.820 1.00 85.81 89 GLY A O 1
ATOM 694 N N . ASP A 1 90 ? 17.119 -2.883 -7.786 1.00 86.06 90 ASP A N 1
ATOM 695 C CA . ASP A 1 90 ? 17.473 -1.505 -7.392 1.00 86.06 90 ASP A CA 1
ATOM 696 C C . ASP A 1 90 ? 17.528 -0.510 -8.564 1.00 86.06 90 ASP A C 1
ATOM 698 O O . ASP A 1 90 ? 17.229 0.678 -8.413 1.00 86.06 90 ASP A O 1
ATOM 702 N N . LYS A 1 91 ? 17.840 -0.998 -9.773 1.00 87.25 91 LYS A N 1
ATOM 703 C CA . LYS A 1 91 ? 17.789 -0.196 -11.009 1.00 87.25 91 LYS A CA 1
ATOM 704 C C . LYS A 1 91 ? 16.382 0.328 -11.298 1.00 87.25 91 LYS A C 1
ATOM 706 O O . LYS A 1 91 ? 16.240 1.450 -11.776 1.00 87.25 91 LYS A O 1
ATOM 711 N N . PHE A 1 92 ? 15.355 -0.473 -11.009 1.00 90.31 92 PHE A N 1
ATOM 712 C CA . PHE A 1 92 ? 13.974 -0.042 -11.170 1.00 90.31 92 PHE A CA 1
ATOM 713 C C . PHE A 1 92 ? 13.663 1.042 -10.147 1.00 90.31 92 PHE A C 1
ATOM 715 O O . PHE A 1 92 ? 13.332 2.156 -10.536 1.00 90.31 92 PHE A O 1
ATOM 722 N N . LYS A 1 93 ? 13.874 0.745 -8.859 1.00 87.31 93 LYS A N 1
ATOM 723 C CA . LYS A 1 93 ? 13.614 1.630 -7.711 1.00 87.31 93 LYS A CA 1
ATOM 724 C C . LYS A 1 93 ? 14.192 3.038 -7.883 1.00 87.31 93 LYS A C 1
ATOM 726 O O . LYS A 1 93 ? 13.498 4.023 -7.662 1.00 87.31 93 LYS A O 1
ATOM 731 N N . THR A 1 94 ? 15.423 3.137 -8.373 1.00 86.69 94 THR A N 1
ATOM 732 C CA . THR A 1 94 ? 16.120 4.421 -8.550 1.00 86.69 94 THR A CA 1
ATOM 733 C C . THR A 1 94 ? 15.663 5.239 -9.761 1.00 86.69 94 THR A C 1
ATOM 735 O O . THR A 1 94 ? 15.872 6.451 -9.776 1.00 86.69 94 THR A O 1
ATOM 738 N N . SER A 1 95 ? 15.043 4.622 -10.776 1.00 88.25 95 SER A N 1
ATOM 739 C CA . SER A 1 95 ? 14.795 5.282 -12.070 1.00 88.25 95 SER A CA 1
ATOM 740 C C . SER A 1 95 ? 13.345 5.251 -12.563 1.00 88.25 95 SER A C 1
ATOM 742 O O . SER A 1 95 ? 13.032 5.974 -13.510 1.00 88.25 95 SER A O 1
ATOM 744 N N . PHE A 1 96 ? 12.455 4.439 -11.985 1.00 90.88 96 PHE A N 1
ATOM 745 C CA . PHE A 1 96 ? 11.075 4.312 -12.475 1.00 90.88 96 PHE A CA 1
ATOM 746 C C . PHE A 1 96 ? 10.255 5.593 -12.269 1.00 90.88 96 PHE A C 1
ATOM 748 O O . PHE A 1 96 ? 9.399 5.918 -13.098 1.00 90.88 96 PHE A O 1
ATOM 755 N N . ALA A 1 97 ? 10.522 6.311 -11.172 1.00 86.25 97 ALA A N 1
ATOM 756 C CA . ALA A 1 97 ? 9.852 7.544 -10.777 1.00 86.25 97 ALA A CA 1
ATOM 757 C C . ALA A 1 97 ? 10.374 8.740 -11.587 1.00 86.25 97 ALA A C 1
ATOM 759 O O . ALA A 1 97 ? 10.923 9.701 -11.049 1.00 86.25 97 ALA A O 1
ATOM 760 N N . ASP A 1 98 ? 10.215 8.665 -12.906 1.00 87.12 98 ASP A N 1
ATOM 761 C CA . ASP A 1 98 ? 10.554 9.759 -13.800 1.00 87.12 98 ASP A CA 1
ATOM 762 C C . ASP A 1 98 ? 9.613 10.964 -13.586 1.00 87.12 98 ASP A C 1
ATOM 764 O O . ASP A 1 98 ? 8.512 10.866 -13.026 1.00 87.12 98 ASP A O 1
ATOM 768 N N . GLY A 1 99 ? 10.045 12.147 -14.032 1.00 87.38 99 GLY A N 1
ATOM 769 C CA . GLY A 1 99 ? 9.243 13.369 -13.898 1.00 87.38 99 GLY A CA 1
ATOM 770 C C . GLY A 1 99 ? 7.847 13.224 -14.518 1.00 87.38 99 GLY A C 1
ATOM 771 O O . GLY A 1 99 ? 6.863 13.725 -13.991 1.00 87.38 99 GLY A O 1
ATOM 772 N N . GLN A 1 100 ? 7.735 12.450 -15.600 1.00 91.19 100 GLN A N 1
ATOM 773 C CA . GLN A 1 100 ? 6.485 12.307 -16.336 1.00 91.19 100 GLN A CA 1
ATOM 774 C C . GLN A 1 100 ? 5.472 11.388 -15.635 1.00 91.19 100 GLN A C 1
ATOM 776 O O . GLN A 1 100 ? 4.271 11.662 -15.685 1.00 91.19 100 GLN A O 1
ATOM 781 N N . LEU A 1 101 ? 5.914 10.284 -15.027 1.00 92.44 101 LEU A N 1
ATOM 782 C CA . LEU A 1 101 ? 5.063 9.395 -14.238 1.00 92.44 101 LEU A CA 1
ATOM 783 C C . LEU A 1 101 ? 4.651 10.083 -12.939 1.00 92.44 101 LEU A C 1
ATOM 785 O O . LEU A 1 101 ? 3.476 10.045 -12.583 1.00 92.44 101 LEU A O 1
ATOM 789 N N . THR A 1 102 ? 5.582 10.762 -12.266 1.00 92.12 102 THR A N 1
ATOM 790 C CA . THR A 1 102 ? 5.277 11.506 -11.033 1.00 92.12 102 THR A CA 1
ATOM 791 C C . THR A 1 102 ? 4.266 12.629 -11.271 1.00 92.12 102 THR A C 1
ATOM 793 O O . THR A 1 102 ? 3.331 12.777 -10.484 1.00 92.12 102 THR A O 1
ATOM 796 N N . ASP A 1 103 ? 4.361 13.348 -12.393 1.00 91.44 103 ASP A N 1
ATOM 797 C CA . ASP A 1 103 ? 3.345 14.318 -12.820 1.00 91.44 103 ASP A CA 1
ATOM 798 C C . ASP A 1 103 ? 1.970 13.678 -13.039 1.00 91.44 103 ASP A C 1
ATOM 800 O O . ASP A 1 103 ? 0.960 14.223 -12.595 1.00 91.44 103 ASP A O 1
ATOM 804 N N . ALA A 1 104 ? 1.913 12.504 -13.674 1.00 92.81 104 ALA A N 1
ATOM 805 C CA . ALA A 1 104 ? 0.651 11.796 -13.887 1.00 92.81 104 ALA A CA 1
ATOM 806 C C . ALA A 1 104 ? 0.004 11.354 -12.562 1.00 92.81 104 ALA A C 1
ATOM 808 O O . ALA A 1 104 ? -1.206 11.497 -12.389 1.00 92.81 104 ALA A O 1
ATOM 809 N N . LEU A 1 105 ? 0.802 10.873 -11.601 1.00 93.19 105 LEU A N 1
ATOM 810 C CA . LEU A 1 105 ? 0.318 10.528 -10.259 1.00 93.19 105 LEU A CA 1
ATOM 811 C C . LEU A 1 105 ? -0.218 11.769 -9.528 1.00 93.19 105 LEU A C 1
ATOM 813 O O . LEU A 1 105 ? -1.309 11.722 -8.959 1.00 93.19 105 LEU A O 1
ATOM 817 N N . ARG A 1 106 ? 0.498 12.901 -9.598 1.00 91.19 106 ARG A N 1
ATOM 818 C CA . ARG A 1 106 ? 0.039 14.181 -9.032 1.00 91.19 106 ARG A CA 1
ATOM 819 C C . ARG A 1 106 ? -1.270 14.654 -9.657 1.00 91.19 106 ARG A C 1
ATOM 821 O O . ARG A 1 106 ? -2.160 15.105 -8.940 1.00 91.19 106 ARG A O 1
ATOM 828 N N . GLN A 1 107 ? -1.402 14.525 -10.975 1.00 91.31 107 GLN A N 1
ATOM 829 C CA . GLN A 1 107 ? -2.617 14.908 -11.685 1.00 91.31 107 GLN A CA 1
ATOM 830 C C . GLN A 1 107 ? -3.823 14.096 -11.194 1.00 91.31 107 GLN A C 1
ATOM 832 O O . GLN A 1 107 ? -4.846 14.688 -10.869 1.00 91.31 107 GLN A O 1
ATOM 837 N N . ILE A 1 108 ? -3.693 12.772 -11.052 1.00 91.56 108 ILE A N 1
ATOM 838 C CA . ILE A 1 108 ? -4.772 11.914 -10.527 1.00 91.56 108 ILE A CA 1
ATOM 839 C C . ILE A 1 108 ? -5.124 12.277 -9.077 1.00 91.56 108 ILE A C 1
ATOM 841 O O . ILE A 1 108 ? -6.300 12.275 -8.708 1.00 91.56 108 ILE A O 1
ATOM 845 N N . ALA A 1 109 ? -4.125 12.605 -8.252 1.00 90.00 109 ALA A N 1
ATOM 846 C CA . ALA A 1 109 ? -4.349 13.003 -6.863 1.00 90.00 109 ALA A CA 1
ATOM 847 C C . ALA A 1 109 ? -5.140 14.319 -6.736 1.00 90.00 109 ALA A C 1
ATOM 849 O O . ALA A 1 109 ? -5.972 14.437 -5.838 1.00 90.00 109 ALA A O 1
ATOM 850 N N . GLY A 1 110 ? -4.897 15.288 -7.625 1.00 86.38 110 GLY A N 1
ATOM 851 C CA . GLY A 1 110 ? -5.557 16.599 -7.611 1.00 86.38 110 GLY A CA 1
ATOM 852 C C . GLY A 1 110 ? -6.844 16.701 -8.436 1.00 86.38 110 GLY A C 1
ATOM 853 O O . GLY A 1 110 ? -7.587 17.676 -8.296 1.00 86.38 110 GLY A O 1
ATOM 854 N N . ASP A 1 111 ? -7.121 15.728 -9.303 1.00 87.62 111 ASP A N 1
ATOM 855 C CA . ASP A 1 111 ? -8.268 15.765 -10.208 1.00 87.62 111 ASP A CA 1
ATOM 856 C C . ASP A 1 111 ? -9.592 15.520 -9.467 1.00 87.62 111 ASP A C 1
ATOM 858 O O . ASP A 1 111 ? -9.899 14.417 -9.029 1.00 87.62 111 ASP A O 1
ATOM 862 N N . ARG A 1 112 ? -10.438 16.548 -9.358 1.00 83.62 112 ARG A N 1
ATOM 863 C CA . ARG A 1 112 ? -11.753 16.433 -8.698 1.00 83.62 112 ARG A CA 1
ATOM 864 C C . ARG A 1 112 ? -12.749 15.554 -9.460 1.00 83.62 112 ARG A C 1
ATOM 866 O O . ARG A 1 112 ? -13.759 15.161 -8.881 1.00 83.62 112 ARG A O 1
ATOM 873 N N . THR A 1 113 ? -12.499 15.301 -10.740 1.00 85.56 113 THR A N 1
ATOM 874 C CA . THR A 1 113 ? -13.385 14.542 -11.632 1.00 85.56 113 THR A CA 1
ATOM 875 C C . THR A 1 113 ? -12.980 13.077 -11.772 1.00 85.56 113 THR A C 1
ATOM 877 O O . THR A 1 113 ? -13.776 12.271 -12.252 1.00 85.56 113 THR A O 1
ATOM 880 N N . ALA A 1 114 ? -11.781 12.717 -11.304 1.00 85.69 114 ALA A N 1
ATOM 881 C CA . ALA A 1 114 ? -11.291 11.348 -11.328 1.00 85.69 114 ALA A CA 1
ATOM 882 C C . ALA A 1 114 ? -12.113 10.414 -10.424 1.00 85.69 114 ALA A C 1
ATOM 884 O O . ALA A 1 114 ? -12.753 10.819 -9.448 1.00 85.69 114 ALA A O 1
ATOM 885 N N . ASP A 1 115 ? -12.060 9.118 -10.732 1.00 91.81 115 ASP A N 1
ATOM 886 C CA . ASP A 1 115 ? -12.727 8.093 -9.939 1.00 91.81 115 ASP A CA 1
ATOM 887 C C . ASP A 1 115 ? -12.138 8.030 -8.519 1.00 91.81 115 ASP A C 1
ATOM 889 O O . ASP A 1 115 ? -10.945 7.781 -8.306 1.00 91.81 115 ASP A O 1
ATOM 893 N N . LYS A 1 116 ? -13.009 8.193 -7.519 1.00 92.62 116 LYS A N 1
ATOM 894 C CA . LYS A 1 116 ? -12.653 8.137 -6.096 1.00 92.62 116 LYS A CA 1
ATOM 895 C C . LYS A 1 116 ? -11.973 6.820 -5.713 1.00 92.62 116 LYS A C 1
ATOM 897 O O . LYS A 1 116 ? -11.162 6.805 -4.787 1.00 92.62 116 LYS A O 1
ATOM 902 N N . ARG A 1 117 ? -12.285 5.712 -6.397 1.00 94.50 117 ARG A N 1
ATOM 903 C CA . ARG A 1 117 ? -11.651 4.401 -6.179 1.00 94.50 117 ARG A CA 1
ATOM 904 C C . ARG A 1 117 ? -10.178 4.434 -6.567 1.00 94.50 117 ARG A C 1
ATOM 906 O O . ARG A 1 117 ? -9.341 3.990 -5.782 1.00 94.50 117 ARG A O 1
ATOM 913 N N . VAL A 1 118 ? -9.866 5.016 -7.724 1.00 95.38 118 VAL A N 1
ATOM 914 C CA . VAL A 1 118 ? -8.493 5.181 -8.225 1.00 95.38 118 VAL A CA 1
ATOM 915 C C . VAL A 1 118 ? -7.708 6.106 -7.298 1.00 95.38 118 VAL A C 1
ATOM 917 O O . VAL A 1 118 ? -6.613 5.756 -6.867 1.00 95.38 118 VAL A O 1
ATOM 920 N N . GLN A 1 119 ? -8.294 7.233 -6.885 1.00 93.81 119 GLN A N 1
ATOM 921 C CA . GLN A 1 119 ? -7.654 8.161 -5.943 1.00 93.81 119 GLN A CA 1
ATOM 922 C C . GLN A 1 119 ? -7.374 7.528 -4.581 1.00 93.81 119 GLN A C 1
ATOM 924 O O . GLN A 1 119 ? -6.294 7.700 -4.011 1.00 93.81 119 GLN A O 1
ATOM 929 N N . LYS A 1 120 ? -8.335 6.761 -4.054 1.00 94.06 120 LYS A N 1
ATOM 930 C CA . LYS A 1 120 ? -8.152 6.032 -2.799 1.00 94.06 120 LYS A CA 1
ATOM 931 C C . LYS A 1 120 ? -7.020 5.014 -2.925 1.00 94.06 120 LYS A C 1
ATOM 933 O O . LYS A 1 120 ? -6.188 4.939 -2.023 1.00 94.06 120 LYS A O 1
ATOM 938 N N . LYS A 1 121 ? -6.959 4.268 -4.033 1.00 95.75 121 LYS A N 1
ATOM 939 C CA . LYS A 1 121 ? -5.878 3.309 -4.292 1.00 95.75 121 LYS A CA 1
ATOM 940 C C . LYS A 1 121 ? -4.526 4.007 -4.403 1.00 95.75 121 LYS A C 1
ATOM 942 O O . LYS A 1 121 ? -3.594 3.584 -3.730 1.00 95.75 121 LYS A O 1
ATOM 947 N N . LEU A 1 122 ? -4.440 5.107 -5.150 1.00 95.19 122 LEU A N 1
ATOM 948 C CA . LEU A 1 122 ? -3.227 5.918 -5.262 1.00 95.19 122 LEU A CA 1
ATOM 949 C C . LEU A 1 122 ? -2.735 6.364 -3.883 1.00 95.19 122 LEU A C 1
ATOM 951 O O . LEU A 1 122 ? -1.568 6.175 -3.553 1.00 95.19 122 LEU A O 1
ATOM 955 N N . LYS A 1 123 ? -3.633 6.887 -3.040 1.00 93.00 123 LYS A N 1
ATOM 956 C CA . LYS A 1 123 ? -3.288 7.297 -1.675 1.00 93.00 123 LYS A CA 1
ATOM 957 C C . LYS A 1 123 ? -2.723 6.138 -0.850 1.00 93.00 123 LYS A C 1
ATOM 959 O O . LYS A 1 123 ? -1.729 6.330 -0.159 1.00 93.00 123 LYS A O 1
ATOM 964 N N . LEU A 1 124 ? -3.332 4.953 -0.923 1.00 94.25 124 LEU A N 1
ATOM 965 C CA . LEU A 1 124 ? -2.841 3.764 -0.217 1.00 94.25 124 LEU A CA 1
ATOM 966 C C . LEU A 1 124 ? -1.451 3.338 -0.707 1.00 94.25 124 LEU A C 1
ATOM 968 O O . LEU A 1 124 ? -0.593 3.029 0.114 1.00 94.25 124 LEU A O 1
ATOM 972 N N . VAL A 1 125 ? -1.212 3.367 -2.022 1.00 94.94 125 VAL A N 1
ATOM 973 C CA . VAL A 1 125 ? 0.102 3.056 -2.610 1.00 94.94 125 VAL A CA 1
ATOM 974 C C . VAL A 1 125 ? 1.166 4.042 -2.118 1.00 94.94 125 VAL A C 1
ATOM 976 O O . VAL A 1 125 ? 2.219 3.618 -1.652 1.00 94.94 125 VAL A O 1
ATOM 979 N N . LEU A 1 126 ? 0.874 5.346 -2.140 1.00 93.12 126 LEU A N 1
ATOM 980 C CA . LEU A 1 126 ? 1.815 6.377 -1.689 1.00 93.12 126 LEU A CA 1
ATOM 981 C C . LEU A 1 126 ? 2.138 6.275 -0.191 1.00 93.12 126 LEU A C 1
ATOM 983 O O . LEU A 1 126 ? 3.291 6.458 0.191 1.00 93.12 126 LEU A O 1
ATOM 987 N N . ILE A 1 127 ? 1.149 5.955 0.653 1.00 93.06 127 ILE A N 1
ATOM 988 C CA . ILE A 1 127 ? 1.380 5.710 2.088 1.00 93.06 127 ILE A CA 1
ATOM 989 C C . ILE A 1 127 ? 2.294 4.496 2.276 1.00 93.06 127 ILE A C 1
ATOM 991 O O . ILE A 1 127 ? 3.277 4.589 3.005 1.00 93.06 127 ILE A O 1
ATOM 995 N N . SER A 1 128 ? 2.012 3.395 1.572 1.00 92.88 128 SER A N 1
ATOM 996 C CA . SER A 1 128 ? 2.828 2.175 1.620 1.00 92.88 128 SER A CA 1
ATOM 997 C C . SER A 1 128 ? 4.289 2.461 1.270 1.00 92.88 128 SER A C 1
ATOM 999 O O . SER A 1 128 ? 5.189 2.025 1.981 1.00 92.88 128 SER A O 1
ATOM 1001 N N . TRP A 1 129 ? 4.544 3.229 0.207 1.00 92.38 129 TRP A N 1
ATOM 1002 C CA . TRP A 1 129 ? 5.907 3.599 -0.182 1.00 92.38 129 TRP A CA 1
ATOM 1003 C C . TRP A 1 129 ? 6.582 4.518 0.831 1.00 92.38 129 TRP A C 1
ATOM 1005 O O . TRP A 1 129 ? 7.755 4.327 1.142 1.00 92.38 129 TRP A O 1
ATOM 1015 N N . HIS A 1 130 ? 5.856 5.494 1.374 1.00 92.50 130 HIS A N 1
ATOM 1016 C CA . HIS A 1 130 ? 6.399 6.370 2.403 1.00 92.50 130 HIS A CA 1
ATOM 1017 C C . HIS A 1 130 ? 6.832 5.573 3.641 1.00 92.50 130 HIS A C 1
ATOM 1019 O O . HIS A 1 130 ? 7.943 5.746 4.135 1.00 92.50 130 HIS A O 1
ATOM 1025 N N . GLU A 1 131 ? 5.991 4.652 4.112 1.00 92.31 131 GLU A N 1
ATOM 1026 C CA . GLU A 1 131 ? 6.287 3.820 5.280 1.00 92.31 131 GLU A CA 1
ATOM 1027 C C . GLU A 1 131 ? 7.472 2.877 5.053 1.00 92.31 131 GLU A C 1
ATOM 1029 O O . GLU A 1 131 ? 8.313 2.754 5.946 1.00 92.31 131 GLU A O 1
ATOM 1034 N N . GLN A 1 132 ? 7.557 2.265 3.868 1.00 90.56 132 GLN A N 1
ATOM 1035 C CA . GLN A 1 132 ? 8.623 1.327 3.503 1.00 90.56 132 GLN A CA 1
ATOM 1036 C C . GLN A 1 132 ? 9.973 2.021 3.281 1.00 90.56 132 GLN A C 1
ATOM 1038 O O . GLN A 1 132 ? 11.004 1.492 3.687 1.00 90.56 132 GLN A O 1
ATOM 1043 N N . PHE A 1 133 ? 9.981 3.205 2.661 1.00 89.62 133 PHE A N 1
ATOM 1044 C CA . PHE A 1 133 ? 11.208 3.827 2.155 1.00 89.62 133 PHE A CA 1
ATOM 1045 C C . PHE A 1 133 ? 11.641 5.102 2.890 1.00 89.62 133 PHE A C 1
ATOM 1047 O O . PHE A 1 133 ? 12.646 5.701 2.521 1.00 89.62 133 PHE A O 1
ATOM 1054 N N . LYS A 1 134 ? 10.945 5.538 3.951 1.00 90.12 134 LYS A N 1
ATOM 1055 C CA . LYS A 1 134 ? 11.325 6.740 4.735 1.00 90.12 134 LYS A CA 1
ATOM 1056 C C . LYS A 1 134 ? 12.749 6.714 5.307 1.00 90.12 134 LYS A C 1
ATOM 1058 O O . LYS A 1 134 ? 13.293 7.770 5.609 1.00 90.12 134 LYS A O 1
ATOM 1063 N N . THR A 1 135 ? 13.334 5.533 5.497 1.00 90.69 135 THR A N 1
ATOM 1064 C CA . THR A 1 135 ? 14.701 5.365 6.015 1.00 90.69 135 THR A CA 1
ATOM 1065 C C . THR A 1 135 ? 15.746 5.176 4.919 1.00 90.69 135 THR A C 1
ATOM 1067 O O . THR A 1 135 ? 16.932 5.190 5.230 1.00 90.69 135 THR A O 1
ATOM 1070 N N . ASP A 1 136 ? 15.335 4.985 3.663 1.00 88.00 136 ASP A N 1
ATOM 1071 C CA . ASP A 1 136 ? 16.229 4.706 2.538 1.00 88.00 136 ASP A CA 1
ATOM 1072 C C . ASP A 1 136 ? 16.526 5.997 1.748 1.00 88.00 136 ASP A C 1
ATOM 1074 O O . ASP A 1 136 ? 15.625 6.555 1.111 1.00 88.00 136 ASP A O 1
ATOM 1078 N N . PRO A 1 137 ? 17.783 6.489 1.743 1.00 86.38 137 PRO A N 1
ATOM 1079 C CA . PRO A 1 137 ? 18.156 7.690 1.000 1.00 86.38 137 PRO A CA 1
ATOM 1080 C C . PRO A 1 137 ? 17.931 7.581 -0.513 1.00 86.38 137 PRO A C 1
ATOM 1082 O O . PRO A 1 137 ? 17.663 8.595 -1.156 1.00 86.38 137 PRO A O 1
ATOM 1085 N N . SER A 1 138 ? 18.027 6.377 -1.086 1.00 84.88 138 SER A N 1
ATOM 1086 C CA . SER A 1 138 ? 17.891 6.158 -2.533 1.00 84.88 138 SER A CA 1
ATOM 1087 C C . SER A 1 138 ? 16.447 6.314 -3.020 1.00 84.88 138 SER A C 1
ATOM 1089 O O . SER A 1 138 ? 16.208 6.751 -4.144 1.00 84.88 138 SER A O 1
ATOM 1091 N N . MET A 1 139 ? 15.483 6.031 -2.141 1.00 85.94 139 MET A N 1
ATOM 1092 C CA . MET A 1 139 ? 14.044 6.044 -2.417 1.00 85.94 139 MET A CA 1
ATOM 1093 C C . MET A 1 139 ? 13.332 7.259 -1.813 1.00 85.94 139 MET A C 1
ATOM 1095 O O . MET A 1 139 ? 12.099 7.326 -1.770 1.00 85.94 139 MET A O 1
ATOM 1099 N N . ARG A 1 140 ? 14.101 8.260 -1.374 1.00 86.00 140 ARG A N 1
ATOM 1100 C CA . ARG A 1 140 ? 13.579 9.469 -0.737 1.00 86.00 140 ARG A CA 1
ATOM 1101 C C . ARG A 1 140 ? 12.595 10.231 -1.624 1.00 86.00 140 ARG A C 1
ATOM 1103 O O . ARG A 1 140 ? 11.550 10.646 -1.137 1.00 86.00 140 ARG A O 1
ATOM 1110 N N . SER A 1 141 ? 12.887 10.365 -2.918 1.00 83.88 141 SER A N 1
ATOM 1111 C CA . SER A 1 141 ? 12.000 11.049 -3.870 1.00 83.88 141 SER A CA 1
ATOM 1112 C C . SER A 1 141 ? 10.623 10.385 -3.942 1.00 83.88 141 SER A C 1
ATOM 1114 O O . SER A 1 141 ? 9.606 11.071 -3.895 1.00 83.88 141 SER A O 1
ATOM 1116 N N . VAL A 1 142 ? 10.587 9.051 -3.982 1.00 84.31 142 VAL A N 1
ATOM 1117 C CA . VAL A 1 142 ? 9.361 8.242 -4.002 1.00 84.31 142 VAL A CA 1
ATOM 1118 C C . VAL A 1 142 ? 8.614 8.346 -2.673 1.00 84.31 142 VAL A C 1
ATOM 1120 O O . VAL A 1 142 ? 7.393 8.491 -2.665 1.00 84.31 142 VAL A O 1
ATOM 1123 N N . SER A 1 143 ? 9.339 8.330 -1.552 1.00 86.38 143 SER A N 1
ATOM 1124 C CA . SER A 1 143 ? 8.769 8.503 -0.211 1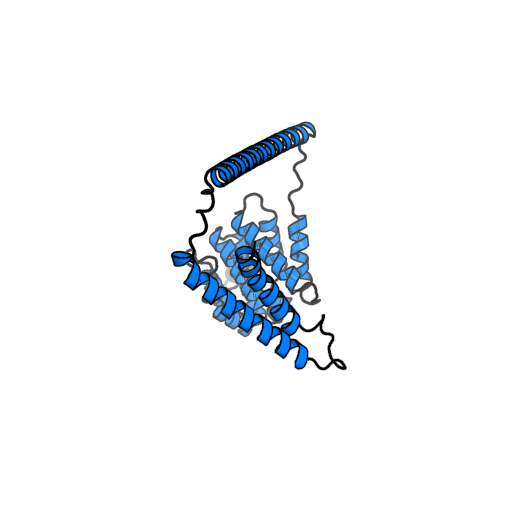.00 86.38 143 SER A CA 1
ATOM 1125 C C . SER A 1 143 ? 8.133 9.890 -0.019 1.00 86.38 143 SER A C 1
ATOM 1127 O O . SER A 1 143 ? 7.068 10.013 0.590 1.00 86.38 143 SER A O 1
ATOM 1129 N N . GLU A 1 144 ? 8.735 10.940 -0.582 1.00 87.25 144 GLU A N 1
ATOM 1130 C CA . GLU A 1 144 ? 8.241 12.320 -0.490 1.00 87.25 144 GLU A CA 1
ATOM 1131 C C . GLU A 1 144 ? 7.042 12.603 -1.420 1.00 87.25 144 GLU A C 1
ATOM 1133 O O . GLU A 1 144 ? 6.280 13.539 -1.156 1.00 87.25 144 GLU A O 1
ATOM 1138 N N . LEU A 1 145 ? 6.784 11.769 -2.443 1.00 85.38 145 LEU A N 1
ATOM 1139 C CA . LEU A 1 145 ? 5.600 11.901 -3.316 1.00 85.38 145 LEU A CA 1
ATOM 1140 C C . LEU A 1 145 ? 4.285 11.894 -2.533 1.00 85.38 145 LEU A C 1
ATOM 1142 O O . LEU A 1 145 ? 3.326 12.555 -2.939 1.00 85.38 145 LEU A O 1
ATOM 1146 N N . TYR A 1 146 ? 4.234 11.177 -1.407 1.00 87.31 146 TYR A N 1
ATOM 1147 C CA . TYR A 1 146 ? 3.068 11.176 -0.531 1.00 87.31 146 TYR A CA 1
ATOM 1148 C C . TYR A 1 146 ? 2.738 12.582 -0.017 1.00 87.31 146 TYR A C 1
ATOM 1150 O O . TYR A 1 146 ? 1.580 12.997 -0.077 1.00 87.31 146 TYR A O 1
ATOM 1158 N N . HIS A 1 147 ? 3.739 13.338 0.441 1.00 85.56 147 HIS A N 1
ATOM 1159 C CA . HIS A 1 147 ? 3.541 14.708 0.916 1.00 85.56 147 HIS A CA 1
ATOM 1160 C C . HIS A 1 147 ? 3.125 15.629 -0.225 1.00 85.56 147 HIS A C 1
ATOM 1162 O O . HIS A 1 147 ? 2.137 16.347 -0.094 1.00 85.56 147 HIS A O 1
ATOM 1168 N N . MET A 1 148 ? 3.776 15.501 -1.384 1.00 81.81 148 MET A N 1
ATOM 1169 C CA . MET A 1 148 ? 3.415 16.275 -2.572 1.00 81.81 148 MET A CA 1
ATOM 1170 C C . MET A 1 148 ? 1.954 16.051 -2.975 1.00 81.81 148 MET A C 1
ATOM 1172 O O . MET A 1 148 ? 1.249 17.006 -3.268 1.00 81.81 148 MET A O 1
ATOM 1176 N N . CYS A 1 149 ? 1.462 14.811 -2.942 1.00 78.38 149 CYS A N 1
ATOM 1177 C CA . CYS A 1 149 ? 0.068 14.512 -3.281 1.00 78.38 149 CYS A CA 1
ATOM 1178 C C . CYS A 1 149 ? -0.920 14.880 -2.163 1.00 78.38 149 CYS A C 1
ATOM 1180 O O . CYS A 1 149 ? -2.081 15.168 -2.443 1.00 78.38 149 CYS A O 1
ATOM 1182 N N . ARG A 1 150 ? -0.479 14.883 -0.900 1.00 73.25 150 ARG A N 1
ATOM 1183 C CA . ARG A 1 150 ? -1.291 15.299 0.254 1.00 73.25 150 ARG A CA 1
ATOM 1184 C C . ARG A 1 150 ? -1.541 16.805 0.270 1.00 73.25 150 ARG A C 1
ATOM 1186 O O . ARG A 1 150 ? -2.615 17.230 0.699 1.00 73.25 150 ARG A O 1
ATOM 1193 N N . ASP A 1 151 ? -0.559 17.577 -0.179 1.00 62.69 151 ASP A N 1
ATOM 1194 C CA . ASP A 1 151 ? -0.604 19.037 -0.176 1.00 62.69 151 ASP A CA 1
ATOM 1195 C C . ASP A 1 151 ? -1.331 19.591 -1.420 1.00 62.69 151 ASP A C 1
ATOM 1197 O O . ASP A 1 151 ? -1.859 20.698 -1.373 1.00 62.69 151 ASP A O 1
ATOM 1201 N N . ILE A 1 152 ? -1.519 18.773 -2.471 1.00 61.47 152 ILE A N 1
ATOM 1202 C CA . ILE A 1 152 ? -2.491 18.996 -3.569 1.00 61.47 152 ILE A CA 1
ATOM 1203 C C . ILE A 1 152 ? -3.923 18.681 -3.086 1.00 61.47 152 ILE A C 1
ATOM 1205 O O . ILE A 1 152 ? -4.799 18.250 -3.836 1.00 61.47 152 ILE A O 1
ATOM 1209 N N . GLN A 1 153 ? -4.212 18.901 -1.803 1.00 54.69 153 GLN A N 1
ATOM 1210 C CA . GLN A 1 153 ? -5.602 19.058 -1.420 1.00 54.69 153 GLN A CA 1
ATOM 1211 C C . GLN A 1 153 ? -6.138 20.279 -2.165 1.00 54.69 153 GLN A C 1
ATOM 1213 O O . GLN A 1 153 ? -5.482 21.325 -2.169 1.00 54.69 153 GLN A O 1
ATOM 1218 N N . PRO A 1 154 ? -7.307 20.170 -2.816 1.00 49.84 154 PRO A N 1
ATOM 1219 C CA . PRO A 1 154 ? -7.912 21.326 -3.434 1.00 49.84 154 PRO A CA 1
ATOM 1220 C C . PRO A 1 154 ? -7.988 22.426 -2.383 1.00 49.84 154 PRO A C 1
ATOM 1222 O O . PRO A 1 154 ? -8.559 22.200 -1.312 1.00 49.84 154 PRO A O 1
ATOM 1225 N N . ALA A 1 155 ? -7.427 23.601 -2.693 1.00 50.19 155 ALA A N 1
ATOM 1226 C CA . ALA A 1 155 ? -7.736 24.806 -1.946 1.00 50.19 155 ALA A CA 1
ATOM 1227 C C . ALA A 1 155 ? -9.251 24.796 -1.733 1.00 50.19 155 ALA A C 1
ATOM 1229 O O . ALA A 1 155 ? -10.013 24.642 -2.705 1.00 50.19 155 ALA A O 1
ATOM 1230 N N . LYS A 1 156 ? -9.678 24.838 -0.462 1.00 48.59 156 LYS A N 1
ATOM 1231 C CA . LYS A 1 156 ? -11.089 25.052 -0.146 1.00 48.59 156 LYS A CA 1
ATOM 1232 C C . LYS A 1 156 ? -11.506 26.225 -1.032 1.00 48.59 156 LYS A C 1
ATOM 1234 O O . LYS A 1 156 ? -10.791 27.231 -1.010 1.00 48.59 156 LYS A O 1
ATOM 1239 N N . PRO A 1 157 ? -12.544 26.088 -1.878 1.00 45.72 157 PRO A N 1
ATOM 1240 C CA . PRO A 1 157 ? -13.009 27.240 -2.631 1.00 45.72 157 PRO A CA 1
ATOM 1241 C C . PRO A 1 157 ? -13.198 28.377 -1.624 1.00 45.72 157 PRO A C 1
ATOM 1243 O O . PRO A 1 157 ? -13.616 28.115 -0.492 1.00 45.72 157 PRO A O 1
ATOM 1246 N N . ALA A 1 158 ? -12.791 29.593 -1.984 1.00 48.50 158 ALA A N 1
ATOM 1247 C CA . ALA A 1 158 ? -13.106 30.768 -1.189 1.00 48.50 158 ALA A CA 1
ATOM 1248 C C . ALA A 1 158 ? -14.635 30.889 -1.191 1.00 48.50 158 ALA A C 1
ATOM 1250 O O . ALA A 1 158 ? -15.226 31.406 -2.130 1.00 48.50 158 ALA A O 1
ATOM 1251 N N . ILE A 1 159 ? -15.265 30.247 -0.212 1.00 50.03 159 ILE A N 1
ATOM 1252 C CA . ILE A 1 159 ? -16.697 30.289 0.038 1.00 50.03 159 ILE A CA 1
ATOM 1253 C C . ILE A 1 159 ? -16.898 31.504 0.932 1.00 50.03 159 ILE A C 1
ATOM 1255 O O . ILE A 1 159 ? -16.178 31.660 1.924 1.00 50.03 159 ILE A O 1
ATOM 1259 N N . ASP A 1 160 ? -17.864 32.347 0.581 1.00 55.94 160 ASP A N 1
ATOM 1260 C CA . ASP A 1 160 ? -18.263 33.490 1.391 1.00 55.94 160 ASP A CA 1
ATOM 1261 C C . ASP A 1 160 ? -18.462 33.051 2.859 1.00 55.94 160 ASP A C 1
ATOM 1263 O O . ASP A 1 160 ? -19.119 32.032 3.106 1.00 55.94 160 ASP A O 1
ATOM 1267 N N . PRO A 1 161 ? -17.924 33.779 3.862 1.00 58.16 161 PRO A N 1
ATOM 1268 C CA . PRO A 1 161 ? -17.944 33.362 5.274 1.00 58.16 161 PRO A CA 1
ATOM 1269 C C . PRO A 1 161 ? -19.333 32.959 5.804 1.00 58.16 161 PRO A C 1
ATOM 1271 O O . PRO A 1 161 ? -19.455 32.123 6.698 1.00 58.16 161 PRO A O 1
ATOM 1274 N N . ILE A 1 162 ? -20.389 33.502 5.196 1.00 58.84 162 ILE A N 1
ATOM 1275 C CA . ILE A 1 162 ? -21.795 33.265 5.532 1.00 58.84 162 ILE A CA 1
ATOM 1276 C C . ILE A 1 162 ? -22.241 31.835 5.171 1.00 58.84 162 ILE A C 1
ATOM 1278 O O . ILE A 1 162 ? -22.978 31.204 5.935 1.00 58.84 162 ILE A O 1
ATOM 1282 N N . GLU A 1 163 ? -21.782 31.282 4.046 1.00 58.44 163 GLU A N 1
ATOM 1283 C CA . GLU A 1 163 ? -22.160 29.932 3.606 1.00 58.44 163 GLU A CA 1
ATOM 1284 C C . GLU A 1 163 ? -21.420 28.843 4.394 1.00 58.44 163 GLU A C 1
ATOM 1286 O O . GLU A 1 163 ? -22.007 27.809 4.727 1.00 58.44 163 GLU A O 1
ATOM 1291 N N . VAL A 1 164 ? -20.163 29.100 4.775 1.00 58.28 164 VAL A N 1
ATOM 1292 C CA . VAL A 1 164 ? -19.371 28.199 5.631 1.00 58.28 164 VAL A CA 1
ATOM 1293 C C . VAL A 1 164 ? -20.006 28.076 7.013 1.00 58.28 164 VAL A C 1
ATOM 1295 O O . VAL A 1 164 ? -20.144 26.967 7.532 1.00 58.28 164 VAL A O 1
ATOM 1298 N N . GLU A 1 165 ? -20.465 29.186 7.592 1.00 63.75 165 GLU A N 1
ATOM 1299 C CA . GLU A 1 165 ? -21.114 29.184 8.903 1.00 63.75 165 GLU A CA 1
ATOM 1300 C C . GLU A 1 165 ? -22.525 28.574 8.858 1.00 63.75 165 GLU A C 1
ATOM 1302 O O . GLU A 1 165 ? -22.971 27.934 9.814 1.00 63.75 165 GLU A O 1
ATOM 1307 N N . ALA A 1 166 ? -23.239 28.714 7.738 1.00 71.19 166 ALA A N 1
ATOM 1308 C CA . ALA A 1 166 ? -24.508 28.024 7.515 1.00 71.19 166 ALA A CA 1
ATOM 1309 C C . ALA A 1 166 ? -24.316 26.504 7.354 1.00 71.19 166 ALA A C 1
ATOM 1311 O O . ALA A 1 166 ? -25.104 25.724 7.896 1.00 71.19 166 ALA A O 1
ATOM 1312 N N . ALA A 1 167 ? -23.262 26.070 6.658 1.00 68.38 167 ALA A N 1
ATOM 1313 C CA . ALA A 1 167 ? -22.912 24.661 6.504 1.00 68.38 167 ALA A CA 1
ATOM 1314 C C . ALA A 1 167 ? -22.443 24.035 7.828 1.00 68.38 167 ALA A C 1
ATOM 1316 O O . ALA A 1 167 ? -22.910 22.948 8.173 1.00 68.38 167 ALA A O 1
ATOM 1317 N N . HIS A 1 168 ? -21.616 24.739 8.610 1.00 69.94 168 HIS A N 1
ATOM 1318 C CA . HIS A 1 168 ? -21.210 24.308 9.953 1.00 69.94 168 HIS A CA 1
ATOM 1319 C C . HIS A 1 168 ? -22.417 24.164 10.885 1.00 69.94 168 HIS A C 1
ATOM 1321 O O . HIS A 1 168 ? -22.601 23.109 11.485 1.00 69.94 168 HIS A O 1
ATOM 1327 N N . ARG A 1 169 ? -23.326 25.151 10.910 1.00 75.12 169 ARG A N 1
ATOM 1328 C CA . ARG A 1 169 ? -24.565 25.072 11.706 1.00 75.12 169 ARG A CA 1
ATOM 1329 C C . ARG A 1 169 ? -25.492 23.933 11.275 1.00 75.12 169 ARG A C 1
ATOM 1331 O O . ARG A 1 169 ? -26.206 23.374 12.106 1.00 75.12 169 ARG A O 1
ATOM 1338 N N . ARG A 1 170 ? -25.519 23.578 9.985 1.00 76.25 170 ARG A N 1
ATOM 1339 C CA . ARG A 1 170 ? -26.279 22.417 9.482 1.00 76.25 170 ARG A CA 1
ATOM 1340 C C . ARG A 1 170 ? -25.619 21.096 9.882 1.00 76.25 170 ARG A C 1
ATOM 1342 O O . ARG A 1 170 ? -26.334 20.193 10.311 1.00 76.25 170 ARG A O 1
ATOM 1349 N N . ALA A 1 171 ? -24.293 21.000 9.792 1.00 78.44 171 ALA A N 1
ATOM 1350 C CA . ALA A 1 171 ? -23.530 19.821 10.197 1.00 78.44 171 ALA A CA 1
ATOM 1351 C C . ALA A 1 171 ? -23.626 19.569 11.711 1.00 78.44 171 ALA A C 1
ATOM 1353 O O . ALA A 1 171 ? -23.914 18.448 12.120 1.00 78.44 171 ALA A O 1
ATOM 1354 N N . GLU A 1 172 ? -23.507 20.614 12.533 1.00 79.56 172 GLU A N 1
ATOM 1355 C CA . GLU A 1 172 ? -23.671 20.527 13.989 1.00 79.56 172 GLU A CA 1
ATOM 1356 C C . GLU A 1 172 ? -25.092 20.107 14.384 1.00 79.56 172 GLU A C 1
ATOM 1358 O O . GLU A 1 172 ? -25.267 19.274 15.270 1.00 79.56 172 GLU A O 1
ATOM 1363 N N . LYS A 1 173 ? -26.125 20.612 13.693 1.00 81.38 173 LYS A N 1
ATOM 1364 C CA . LYS A 1 173 ? -27.517 20.178 13.909 1.00 81.38 173 LYS A CA 1
ATOM 1365 C C . LYS A 1 173 ? -27.748 18.718 13.506 1.00 81.38 173 LYS A C 1
ATOM 1367 O O . LYS A 1 173 ? -28.465 18.006 14.208 1.00 81.38 173 LYS A O 1
ATOM 1372 N N . GLU A 1 174 ? -27.163 18.264 12.398 1.00 79.50 174 GLU A N 1
ATOM 1373 C CA . GLU A 1 174 ? -27.193 16.856 11.968 1.00 79.50 174 GLU A CA 1
ATOM 1374 C C . GLU A 1 174 ? -26.487 15.950 12.985 1.00 79.50 174 GLU A C 1
ATOM 1376 O O . GLU A 1 174 ? -27.029 14.915 13.373 1.00 79.50 174 GLU A O 1
ATOM 1381 N N . GLU A 1 175 ? -25.311 16.352 13.466 1.00 80.31 175 GLU A N 1
ATOM 1382 C CA . GLU A 1 175 ? -24.534 15.590 14.441 1.00 80.31 175 GLU A CA 1
ATOM 1383 C C . GLU A 1 175 ? -25.226 15.545 15.808 1.00 80.31 175 GLU A C 1
ATOM 1385 O O . GLU A 1 175 ? -25.350 14.469 16.394 1.00 80.31 175 GLU A O 1
ATOM 1390 N N . ALA A 1 176 ? -25.777 16.669 16.278 1.00 83.88 176 ALA A N 1
ATOM 1391 C CA . ALA A 1 176 ? -26.581 16.726 17.495 1.00 83.88 176 ALA A CA 1
ATOM 1392 C C . ALA A 1 176 ? -27.838 15.851 17.385 1.00 83.88 176 ALA A C 1
ATOM 1394 O O . ALA A 1 176 ? -28.184 15.137 18.323 1.00 83.88 176 ALA A O 1
ATOM 1395 N N . LYS A 1 177 ? -28.498 15.826 16.218 1.00 85.31 177 LYS A N 1
ATOM 1396 C CA . LYS A 1 177 ? -29.659 14.957 15.974 1.00 85.31 177 LYS A CA 1
ATOM 1397 C C . LYS A 1 177 ? -29.273 13.476 15.947 1.00 85.31 177 LYS A C 1
ATOM 1399 O O . LYS A 1 177 ? -30.039 12.647 16.435 1.00 85.31 177 LYS A O 1
ATOM 1404 N N . ARG A 1 178 ? -28.098 13.128 15.408 1.00 83.38 178 ARG A N 1
ATOM 1405 C CA . ARG A 1 178 ? -27.563 11.755 15.430 1.00 83.38 178 ARG A CA 1
ATOM 1406 C C . ARG A 1 178 ? -27.196 11.320 16.846 1.00 83.38 178 ARG A C 1
ATOM 1408 O O . ARG A 1 178 ? -27.625 10.241 17.240 1.00 83.38 178 ARG A O 1
ATOM 1415 N N . LYS A 1 179 ? -26.511 12.176 17.614 1.00 86.00 179 LYS A N 1
ATOM 1416 C CA . LYS A 1 179 ? -26.171 11.946 19.029 1.00 86.00 179 LYS A CA 1
ATOM 1417 C C . LYS A 1 179 ? -27.421 11.791 19.896 1.00 86.00 179 LYS A C 1
ATOM 1419 O O . LYS A 1 179 ? -27.563 10.789 20.584 1.00 86.00 179 LYS A O 1
ATOM 1424 N N . ALA A 1 180 ? -28.404 12.680 19.750 1.00 86.94 180 ALA A N 1
ATOM 1425 C CA . ALA A 1 180 ? -29.680 12.568 20.456 1.00 86.94 180 ALA A CA 1
ATOM 1426 C C . ALA A 1 180 ? -30.455 11.293 20.071 1.00 86.94 180 ALA A C 1
ATOM 1428 O O . ALA A 1 180 ? -31.115 10.679 20.911 1.00 86.94 180 ALA A O 1
ATOM 1429 N N . LYS A 1 181 ? -30.379 10.857 18.804 1.00 86.56 181 LYS A N 1
ATOM 1430 C CA . LYS A 1 181 ? -31.001 9.602 18.358 1.00 86.56 181 LYS A CA 1
ATOM 1431 C C . LYS A 1 181 ? -30.287 8.379 18.944 1.00 86.56 181 LYS A C 1
ATOM 1433 O O . LYS A 1 181 ? -30.980 7.471 19.397 1.00 86.56 181 LYS A O 1
ATOM 1438 N N . SER A 1 182 ? -28.951 8.362 18.973 1.00 82.75 182 SER A N 1
ATOM 1439 C CA . SER A 1 182 ? -28.182 7.271 19.584 1.00 82.75 182 SER A CA 1
ATOM 1440 C C . SER A 1 182 ? -28.368 7.215 21.097 1.00 82.75 182 SER A C 1
ATOM 1442 O O . SER A 1 182 ? -28.597 6.135 21.627 1.00 82.75 182 SER A O 1
ATOM 1444 N N . GLU A 1 183 ? -28.378 8.358 21.784 1.00 87.06 183 GLU A N 1
ATOM 1445 C CA . GLU A 1 183 ? -28.627 8.439 23.229 1.00 87.06 183 GLU A CA 1
ATOM 1446 C C . GLU A 1 183 ? -30.041 7.967 23.583 1.00 87.06 183 GLU A C 1
ATOM 1448 O O . GLU A 1 183 ? -30.225 7.205 24.531 1.00 87.06 183 GLU A O 1
ATOM 1453 N N . LYS A 1 184 ? -31.051 8.338 22.783 1.00 88.06 184 LYS A N 1
ATOM 1454 C CA . LYS A 1 184 ? -32.429 7.862 22.967 1.00 88.06 184 LYS A CA 1
ATOM 1455 C C . LYS A 1 184 ? -32.565 6.359 22.704 1.00 88.06 184 LYS A C 1
ATOM 1457 O O . LYS A 1 184 ? -33.332 5.685 23.392 1.00 88.06 184 LYS A O 1
ATOM 1462 N N . GLU A 1 185 ? -31.843 5.821 21.721 1.00 84.88 185 GLU A N 1
ATOM 1463 C CA . GLU A 1 185 ? -31.810 4.380 21.452 1.00 84.88 185 GLU A CA 1
ATOM 1464 C C . GLU A 1 185 ? -31.096 3.612 22.575 1.00 84.88 185 GLU A C 1
ATOM 1466 O O . GLU A 1 185 ? -31.571 2.561 23.003 1.00 84.88 185 GLU A O 1
ATOM 1471 N N . GLU A 1 186 ? -29.998 4.153 23.100 1.00 85.75 186 GLU A N 1
ATOM 1472 C CA . GLU A 1 186 ? -29.249 3.561 24.207 1.00 85.75 186 GLU A CA 1
ATOM 1473 C C . GLU A 1 186 ? -30.040 3.603 25.523 1.00 85.75 186 GLU A C 1
ATOM 1475 O O . GLU A 1 186 ? -30.098 2.599 26.234 1.00 85.75 186 GLU A O 1
ATOM 1480 N N . ALA A 1 187 ? -30.721 4.715 25.817 1.00 87.25 187 ALA A N 1
ATOM 1481 C CA . ALA A 1 187 ? -31.619 4.836 26.964 1.00 87.25 187 ALA A CA 1
ATOM 1482 C C . ALA A 1 187 ? -32.766 3.818 26.888 1.00 87.25 187 ALA A C 1
ATOM 1484 O O . ALA A 1 187 ? -33.042 3.122 27.864 1.00 87.25 187 ALA A O 1
ATOM 1485 N N . ARG A 1 188 ? -33.370 3.646 25.705 1.00 88.56 188 ARG A N 1
ATOM 1486 C CA . ARG A 1 188 ? -34.425 2.649 25.482 1.00 88.56 188 ARG A CA 1
ATOM 1487 C C . ARG A 1 188 ? -33.912 1.215 25.655 1.00 88.56 188 ARG A C 1
ATOM 1489 O O . ARG A 1 188 ? -34.592 0.405 26.278 1.00 88.56 188 ARG A O 1
ATOM 1496 N N . LYS A 1 189 ? -32.706 0.899 25.164 1.00 85.62 189 LYS A N 1
ATOM 1497 C CA . LYS A 1 189 ? -32.069 -0.417 25.374 1.00 85.62 189 LYS A CA 1
ATOM 1498 C C . LYS A 1 189 ? -31.755 -0.674 26.851 1.00 85.62 189 LYS A C 1
ATOM 1500 O O . LYS A 1 189 ? -31.950 -1.793 27.322 1.00 85.62 189 LYS A O 1
ATOM 1505 N N . LYS A 1 190 ? -31.302 0.343 27.594 1.00 84.38 190 LYS A N 1
ATOM 1506 C CA . LYS A 1 190 ? -31.051 0.254 29.043 1.00 84.38 190 LYS A CA 1
ATOM 1507 C C . LYS A 1 190 ? -32.344 0.017 29.827 1.00 84.38 190 LYS A C 1
ATOM 1509 O O . LYS A 1 190 ? -32.383 -0.899 30.644 1.00 84.38 190 LYS A O 1
ATOM 1514 N N . GLU A 1 191 ? -33.411 0.754 29.523 1.00 85.88 191 GLU A N 1
ATOM 1515 C CA . GLU A 1 191 ? -34.725 0.578 30.158 1.00 85.88 191 GLU A CA 1
ATOM 1516 C C . GLU A 1 191 ? -35.323 -0.810 29.863 1.00 85.88 191 GLU A C 1
ATOM 1518 O O . GLU A 1 191 ? -35.854 -1.481 30.751 1.00 85.88 191 GLU A O 1
ATOM 1523 N N . GLU A 1 192 ? -35.192 -1.293 28.624 1.00 85.69 192 GLU A N 1
ATOM 1524 C CA . GLU A 1 192 ? -35.638 -2.631 28.232 1.00 85.69 192 GLU A CA 1
ATOM 1525 C C . GLU A 1 192 ? -34.836 -3.731 28.949 1.00 85.69 192 GLU A C 1
ATOM 1527 O O . GLU A 1 192 ? -35.423 -4.680 29.479 1.00 85.69 192 GLU A O 1
ATOM 1532 N N . ALA A 1 193 ? -33.513 -3.571 29.061 1.00 84.88 193 ALA A N 1
ATOM 1533 C CA . ALA A 1 193 ? -32.647 -4.484 29.803 1.00 84.88 193 ALA A CA 1
ATOM 1534 C C . ALA A 1 193 ? -32.949 -4.491 31.312 1.00 84.88 193 ALA A C 1
ATOM 1536 O O . ALA A 1 193 ? -32.953 -5.559 31.931 1.00 84.88 193 ALA A O 1
ATOM 1537 N N . GLU A 1 194 ? -33.241 -3.338 31.920 1.00 84.88 194 GLU A N 1
ATOM 1538 C CA . GLU A 1 194 ? -33.666 -3.259 33.322 1.00 84.88 194 GLU A CA 1
ATOM 1539 C C . GLU A 1 194 ? -35.034 -3.902 33.545 1.00 84.88 194 GLU A C 1
ATOM 1541 O O . GLU A 1 194 ? -35.199 -4.672 34.494 1.00 84.88 194 GLU A O 1
ATOM 1546 N N . ARG A 1 195 ? -35.996 -3.689 32.639 1.00 85.25 195 ARG A N 1
ATOM 1547 C CA . ARG A 1 195 ? -37.295 -4.377 32.670 1.00 85.25 195 ARG A CA 1
ATOM 1548 C C . ARG A 1 195 ? -37.141 -5.893 32.554 1.00 85.25 195 ARG A C 1
ATOM 1550 O O . ARG A 1 195 ? -37.806 -6.627 33.286 1.00 85.25 195 ARG A O 1
ATOM 1557 N N . LEU A 1 196 ? -36.261 -6.376 31.677 1.00 81.81 196 LEU A N 1
ATOM 1558 C CA . LEU A 1 196 ? -35.929 -7.800 31.548 1.00 81.81 196 LEU A CA 1
ATOM 1559 C C . LEU A 1 196 ? -35.287 -8.350 32.828 1.00 81.81 196 LEU A C 1
ATOM 1561 O O . LEU A 1 196 ? -35.718 -9.396 33.315 1.00 81.81 196 LEU A O 1
ATOM 1565 N N . LYS A 1 197 ? -34.331 -7.630 33.426 1.00 80.88 197 LYS A N 1
ATOM 1566 C CA . LYS A 1 197 ? -33.711 -8.010 34.707 1.00 80.88 197 LYS A CA 1
ATOM 1567 C C . LYS A 1 197 ? -34.725 -8.038 35.853 1.00 80.88 197 LYS A C 1
ATOM 1569 O O . LYS A 1 197 ? -34.742 -9.000 36.616 1.00 80.88 197 LYS A O 1
ATOM 1574 N N . GLN A 1 198 ? -35.609 -7.045 35.958 1.00 77.31 198 GLN A N 1
ATOM 1575 C CA . GLN A 1 198 ? -36.665 -7.019 36.976 1.00 77.31 198 GLN A CA 1
ATOM 1576 C C . GLN A 1 198 ? -37.673 -8.160 36.790 1.00 77.31 198 GLN A C 1
ATOM 1578 O O . GLN A 1 198 ? -38.065 -8.791 37.772 1.00 77.31 198 GLN A O 1
ATOM 1583 N N . LYS A 1 199 ? -38.060 -8.477 35.546 1.00 77.12 199 LYS A N 1
ATOM 1584 C CA . LYS A 1 199 ? -38.904 -9.645 35.244 1.00 77.12 199 LYS A CA 1
ATOM 1585 C C . LYS A 1 199 ? -38.211 -10.955 35.627 1.00 77.12 199 LYS A C 1
ATOM 1587 O O . LYS A 1 199 ? -38.843 -11.802 36.251 1.00 77.12 199 LYS A O 1
ATOM 1592 N N . GLN A 1 200 ? -36.917 -11.104 35.339 1.00 68.81 200 GLN A N 1
ATOM 1593 C CA . GLN A 1 200 ? -36.139 -12.285 35.736 1.00 68.81 200 GLN A CA 1
ATOM 1594 C C . GLN A 1 200 ? -35.963 -12.402 37.258 1.00 68.81 200 GLN A C 1
ATOM 1596 O O . GLN A 1 200 ? -36.018 -13.508 37.790 1.00 68.81 200 GLN A O 1
ATOM 1601 N N . MET A 1 201 ? -35.801 -11.288 37.980 1.00 66.62 201 MET A N 1
ATOM 1602 C CA . MET A 1 201 ? -35.734 -11.310 39.446 1.00 66.62 201 MET A CA 1
ATOM 1603 C C . MET A 1 201 ? -37.080 -11.656 40.092 1.00 66.62 201 MET A C 1
ATOM 1605 O O . MET A 1 201 ? -37.097 -12.397 41.071 1.00 66.62 201 MET A O 1
ATOM 1609 N N . LYS A 1 202 ? -38.203 -11.183 39.530 1.00 66.69 202 LYS A N 1
ATOM 1610 C CA . LYS A 1 202 ? -39.557 -11.535 39.996 1.00 66.69 202 LYS A CA 1
ATOM 1611 C C . LYS A 1 202 ? -39.939 -12.988 39.682 1.00 66.69 202 LYS A C 1
ATOM 1613 O O . LYS A 1 202 ? -40.629 -13.604 40.485 1.00 66.69 202 LYS A O 1
ATOM 1618 N N . ASN A 1 203 ? -39.443 -13.546 38.575 1.00 61.94 203 ASN A N 1
ATOM 1619 C CA . ASN A 1 203 ? -39.647 -14.950 38.187 1.00 61.94 203 ASN A CA 1
ATOM 1620 C C . ASN A 1 203 ? -38.608 -15.919 38.763 1.00 61.94 203 ASN A C 1
ATOM 1622 O O . ASN A 1 203 ? -38.572 -17.081 38.359 1.00 61.94 203 ASN A O 1
ATOM 1626 N N . ARG A 1 204 ? -37.749 -15.487 39.693 1.00 61.66 204 ARG A N 1
ATOM 1627 C CA . ARG A 1 204 ? -36.827 -16.415 40.346 1.00 61.66 204 ARG A CA 1
ATOM 1628 C C . ARG A 1 204 ? -37.667 -17.348 41.228 1.00 61.66 204 ARG A C 1
ATOM 1630 O O . ARG A 1 204 ? -38.271 -16.859 42.184 1.00 61.66 204 ARG A O 1
ATOM 1637 N N . PRO A 1 205 ? -37.752 -18.658 40.924 1.00 60.56 205 PRO A N 1
ATOM 1638 C CA . PRO A 1 205 ? -38.543 -19.566 41.738 1.00 60.56 205 PRO A CA 1
ATOM 1639 C C . PRO A 1 205 ? -38.010 -19.498 43.168 1.00 60.56 205 PRO A C 1
ATOM 1641 O O . PRO A 1 205 ? -36.793 -19.566 43.387 1.00 60.56 205 PRO A O 1
ATOM 1644 N N . LYS A 1 206 ? -38.909 -19.306 44.144 1.00 63.72 206 LYS A N 1
ATOM 1645 C CA . LYS A 1 206 ? -38.555 -19.460 45.559 1.00 63.72 206 LYS A CA 1
ATOM 1646 C C . LYS A 1 206 ? -37.886 -20.827 45.684 1.00 63.72 206 LYS A C 1
ATOM 1648 O O . LYS A 1 206 ? -38.433 -21.812 45.192 1.00 63.72 206 LYS A O 1
ATOM 1653 N N . ARG A 1 207 ? -36.664 -20.854 46.230 1.00 60.69 207 ARG A N 1
ATOM 1654 C CA . ARG A 1 207 ? -35.872 -22.086 46.348 1.00 60.69 207 ARG A CA 1
ATOM 1655 C C . ARG A 1 207 ? -36.762 -23.147 46.990 1.00 60.69 207 ARG A C 1
ATOM 1657 O O . ARG A 1 207 ? -37.348 -22.874 48.036 1.00 60.69 207 ARG A O 1
ATOM 1664 N N . ALA A 1 208 ? -36.897 -24.290 46.319 1.00 66.62 208 ALA A N 1
ATOM 1665 C CA . ALA A 1 208 ? -37.661 -25.406 46.849 1.00 66.62 208 ALA A CA 1
ATOM 1666 C C . ALA A 1 208 ? -37.139 -25.743 48.260 1.00 66.62 208 ALA A C 1
ATOM 1668 O O . ALA A 1 208 ? -35.930 -25.609 48.491 1.00 66.62 208 ALA A O 1
ATOM 1669 N N . PRO A 1 209 ? -38.024 -26.113 49.202 1.00 72.94 209 PRO A N 1
ATOM 1670 C CA . PRO A 1 209 ? -37.598 -26.556 50.520 1.00 72.94 209 PRO A CA 1
ATOM 1671 C C . PRO A 1 209 ? -36.605 -27.712 50.370 1.00 72.94 209 PRO A C 1
ATOM 1673 O O . PRO A 1 209 ? -36.791 -28.575 49.512 1.00 72.94 209 PRO A O 1
ATOM 1676 N N . PHE A 1 210 ? -35.555 -27.700 51.187 1.00 72.00 210 PHE A N 1
ATOM 1677 C CA . PHE A 1 210 ? -34.522 -28.731 51.192 1.00 72.00 210 PHE A CA 1
ATOM 1678 C C . PHE A 1 210 ? -35.155 -30.119 51.368 1.00 72.00 210 PHE A C 1
ATOM 1680 O O . PHE A 1 210 ? -35.841 -30.361 52.363 1.00 72.00 210 PHE A O 1
ATOM 1687 N N . ASN A 1 211 ? -34.934 -31.022 50.409 1.00 80.50 211 ASN A N 1
ATOM 1688 C CA . ASN A 1 211 ? -35.367 -32.416 50.509 1.00 80.50 211 ASN A CA 1
ATOM 1689 C C . ASN A 1 211 ? -34.143 -33.329 50.605 1.00 80.50 211 ASN A C 1
ATOM 1691 O O . ASN A 1 211 ? -33.406 -33.515 49.634 1.00 80.50 211 ASN A O 1
ATOM 1695 N N . PHE A 1 212 ? -33.955 -33.926 51.781 1.00 74.69 212 PHE A N 1
ATOM 1696 C CA . PHE A 1 212 ? -32.789 -34.740 52.099 1.00 74.69 212 PHE A CA 1
ATOM 1697 C C . PHE A 1 212 ? -32.594 -35.924 51.139 1.00 74.69 212 PHE A C 1
ATOM 1699 O O . PHE A 1 212 ? -31.468 -36.176 50.720 1.00 74.69 212 PHE A O 1
ATOM 1706 N N . GLU A 1 213 ? -33.657 -36.622 50.728 1.00 77.75 213 GLU A N 1
ATOM 1707 C CA . GLU A 1 213 ? -33.542 -37.814 49.871 1.00 77.75 213 GLU A CA 1
ATOM 1708 C C . GLU A 1 213 ? -33.082 -37.476 48.448 1.00 77.75 213 GLU A C 1
ATOM 1710 O O . GLU A 1 213 ? -32.287 -38.206 47.855 1.00 77.75 213 GLU A O 1
ATOM 1715 N N . GLN A 1 214 ? -33.527 -36.335 47.917 1.00 79.25 214 GLN A N 1
ATOM 1716 C CA . GLN A 1 214 ? -33.166 -35.874 46.572 1.00 79.25 214 GLN A CA 1
ATOM 1717 C C . GLN A 1 214 ? -31.802 -35.171 46.536 1.00 79.25 214 GLN A C 1
ATOM 1719 O O . GLN A 1 214 ? -31.108 -35.196 45.516 1.00 79.25 214 GLN A O 1
ATOM 1724 N N . GLU A 1 215 ? -31.405 -34.532 47.638 1.00 81.69 215 GLU A N 1
ATOM 1725 C CA . GLU A 1 215 ? -30.159 -33.767 47.724 1.00 81.69 215 GLU A CA 1
ATOM 1726 C C . GLU A 1 215 ? -28.973 -34.593 48.238 1.00 81.69 215 GLU A C 1
ATOM 1728 O O . GLU A 1 215 ? -27.831 -34.257 47.922 1.00 81.69 215 GLU A O 1
ATOM 1733 N N . LYS A 1 216 ? -29.208 -35.731 48.907 1.00 84.94 216 LYS A N 1
ATOM 1734 C CA . LYS A 1 216 ? -28.173 -36.678 49.367 1.00 84.94 216 LYS A CA 1
ATOM 1735 C C . LYS A 1 216 ? -27.067 -36.977 48.338 1.00 84.94 216 LYS A C 1
ATOM 1737 O O . LYS A 1 216 ? -25.899 -36.842 48.708 1.00 84.94 216 LYS A O 1
ATOM 1742 N N . PRO A 1 217 ? -27.346 -37.330 47.063 1.00 87.62 217 PRO A N 1
ATOM 1743 C CA . PRO A 1 217 ? -26.277 -37.584 46.091 1.00 87.62 217 PRO A CA 1
ATOM 1744 C C . PRO A 1 217 ? -25.444 -36.331 45.782 1.00 87.62 217 PRO A C 1
ATOM 1746 O O . PRO A 1 217 ? -24.231 -36.421 45.601 1.00 87.62 217 PRO A O 1
ATOM 1749 N N . LYS A 1 218 ? -26.065 -35.145 45.779 1.00 87.25 218 LYS A N 1
ATOM 1750 C CA . LYS A 1 218 ? -25.369 -33.868 45.553 1.00 87.25 218 LYS A CA 1
ATOM 1751 C C . LYS A 1 218 ? -24.526 -33.462 46.759 1.00 87.25 218 LYS A C 1
ATOM 1753 O O . LYS A 1 218 ? -23.430 -32.933 46.577 1.00 87.25 218 LYS A O 1
ATOM 1758 N N . VAL A 1 219 ? -25.009 -33.727 47.974 1.00 87.50 219 VAL A N 1
ATOM 1759 C CA . VAL A 1 219 ? -24.265 -33.499 49.221 1.00 87.50 219 VAL A CA 1
ATOM 1760 C C . VAL A 1 219 ? -23.033 -34.401 49.265 1.00 87.50 219 VAL A C 1
ATOM 1762 O O . VAL A 1 219 ? -21.931 -33.902 49.467 1.00 87.50 219 VAL A O 1
ATOM 1765 N N . LEU A 1 220 ? -23.189 -35.699 48.981 1.00 90.00 220 LEU A N 1
ATOM 1766 C CA . LEU A 1 220 ? -22.069 -36.643 48.915 1.00 90.00 220 LEU A CA 1
ATOM 1767 C C . LEU A 1 220 ? -21.038 -36.230 47.858 1.00 90.00 220 LEU A C 1
ATOM 1769 O O . LEU A 1 220 ? -19.850 -36.173 48.161 1.00 90.00 220 LEU A O 1
ATOM 1773 N N . SER A 1 221 ? -21.486 -35.854 46.656 1.00 91.06 221 SER A N 1
ATOM 1774 C CA . SER A 1 221 ? -20.598 -35.327 45.611 1.00 91.06 221 SER A CA 1
ATOM 1775 C C . SER A 1 221 ? -19.838 -34.080 46.071 1.00 91.06 221 SER A C 1
ATOM 1777 O O . SER A 1 221 ? -18.638 -33.978 45.833 1.00 91.06 221 SER A O 1
ATOM 1779 N N . SER A 1 222 ? -20.510 -33.149 46.755 1.00 90.69 222 SER A N 1
ATOM 1780 C CA . SER A 1 222 ? -19.884 -31.919 47.261 1.00 90.69 222 SER A CA 1
ATOM 1781 C C . SER A 1 222 ? -18.847 -32.207 48.355 1.00 90.69 222 SER A C 1
ATOM 1783 O O . SER A 1 222 ? -17.819 -31.537 48.419 1.00 90.69 222 SER A O 1
ATOM 1785 N N . ILE A 1 223 ? -19.094 -33.209 49.208 1.00 91.44 223 ILE A N 1
ATOM 1786 C CA . ILE A 1 223 ? -18.152 -33.647 50.250 1.00 91.44 223 ILE A CA 1
ATOM 1787 C C . ILE A 1 223 ? -16.904 -34.264 49.615 1.00 91.44 223 ILE A C 1
ATOM 1789 O O . ILE A 1 223 ? -15.790 -33.909 49.997 1.00 91.44 223 ILE A O 1
ATOM 1793 N N . VAL A 1 224 ? -17.081 -35.150 48.630 1.00 94.25 224 VAL A N 1
ATOM 1794 C CA . VAL A 1 224 ? -15.965 -35.773 47.902 1.00 94.25 224 VAL A CA 1
ATOM 1795 C C . VAL A 1 224 ? -15.131 -34.711 47.183 1.00 94.25 224 VAL A C 1
ATOM 1797 O O . VAL A 1 224 ? -13.910 -34.694 47.320 1.00 94.25 224 VAL A O 1
ATOM 1800 N N . GLU A 1 225 ? -15.777 -33.777 46.479 1.00 93.38 225 GLU A N 1
ATOM 1801 C CA . GLU A 1 225 ? -15.100 -32.685 45.771 1.00 93.38 225 GLU A CA 1
ATOM 1802 C C . GLU A 1 225 ? -14.293 -31.792 46.724 1.00 93.38 225 GLU A C 1
ATOM 1804 O O . GLU A 1 225 ? -13.131 -31.480 46.455 1.00 93.38 225 GLU A O 1
ATOM 1809 N N . ALA A 1 226 ? -14.866 -31.414 47.868 1.00 93.88 226 ALA A N 1
ATOM 1810 C CA . ALA A 1 226 ? -14.158 -30.601 48.849 1.00 93.88 226 ALA A CA 1
ATOM 1811 C C . ALA A 1 226 ? -13.020 -31.356 49.542 1.00 93.88 226 ALA A C 1
ATOM 1813 O O . ALA A 1 226 ? -11.972 -30.761 49.797 1.00 93.88 226 ALA A O 1
ATOM 1814 N N . SER A 1 227 ? -13.199 -32.650 49.823 1.00 94.88 227 SER A N 1
ATOM 1815 C CA . SER A 1 227 ? -12.142 -33.501 50.374 1.00 94.88 227 SER A CA 1
ATOM 1816 C C . SER A 1 227 ? -10.959 -33.571 49.407 1.00 94.88 227 SER A C 1
ATOM 1818 O O . SER A 1 227 ? -9.832 -33.261 49.796 1.00 94.88 227 SER A O 1
ATOM 1820 N N . GLN A 1 228 ? -11.224 -33.829 48.123 1.00 95.12 228 GLN A N 1
ATOM 1821 C CA . GLN A 1 228 ? -10.198 -33.850 47.084 1.00 95.12 228 GLN A CA 1
ATOM 1822 C C . GLN A 1 228 ? -9.507 -32.488 46.923 1.00 95.12 228 GLN A C 1
ATOM 1824 O O . GLN A 1 228 ? -8.279 -32.419 46.851 1.00 95.12 228 GLN A O 1
ATOM 1829 N N . ALA A 1 229 ? -10.273 -31.393 46.883 1.00 93.94 229 ALA A N 1
ATOM 1830 C CA . ALA A 1 229 ? -9.725 -30.043 46.767 1.00 93.94 229 ALA A CA 1
ATOM 1831 C C . ALA A 1 229 ? -8.847 -29.673 47.975 1.00 93.94 229 ALA A C 1
ATOM 1833 O O . ALA A 1 229 ? -7.809 -29.034 47.801 1.00 93.94 229 ALA A O 1
ATOM 1834 N N . SER A 1 230 ? -9.222 -30.111 49.182 1.00 94.62 230 SER A N 1
ATOM 1835 C CA . SER A 1 230 ? -8.422 -29.901 50.390 1.00 94.62 230 SER A CA 1
ATOM 1836 C C . SER A 1 230 ? -7.117 -30.690 50.357 1.00 94.62 230 SER A C 1
ATOM 1838 O O . SER A 1 230 ? -6.066 -30.123 50.646 1.00 94.62 230 SER A O 1
ATOM 1840 N N . SER A 1 231 ? -7.151 -31.971 49.978 1.00 95.81 231 SER A N 1
ATOM 1841 C CA . SER A 1 231 ? -5.936 -32.784 49.843 1.00 95.81 231 SER A CA 1
ATOM 1842 C C . SER A 1 231 ? -4.997 -32.216 48.779 1.00 95.81 231 SER A C 1
ATOM 1844 O O . SER A 1 231 ? -3.793 -32.122 49.000 1.00 95.81 231 SER A O 1
ATOM 1846 N N . ASN A 1 232 ? -5.548 -31.758 47.651 1.00 94.62 232 ASN A N 1
ATOM 1847 C CA . ASN A 1 232 ? -4.773 -31.116 46.591 1.00 94.62 232 ASN A CA 1
ATOM 1848 C C . ASN A 1 232 ? -4.098 -29.824 47.071 1.00 94.62 232 ASN A C 1
ATOM 1850 O O . ASN A 1 232 ? -2.940 -29.592 46.733 1.00 94.62 232 ASN A O 1
ATOM 1854 N N . LEU A 1 233 ? -4.791 -29.005 47.872 1.00 94.25 233 LEU A N 1
ATOM 1855 C CA . LEU A 1 233 ? -4.220 -27.789 48.452 1.00 94.25 233 LEU A CA 1
ATOM 1856 C C . LEU A 1 233 ? -3.100 -28.102 49.453 1.00 94.25 233 LEU A C 1
ATOM 1858 O O . LEU A 1 233 ? -2.048 -27.474 49.381 1.00 94.25 233 LEU A O 1
ATOM 1862 N N . VAL A 1 234 ? -3.290 -29.085 50.339 1.00 94.62 234 VAL A N 1
ATOM 1863 C CA . VAL A 1 234 ? -2.248 -29.514 51.290 1.00 94.62 234 VAL A CA 1
ATOM 1864 C C . VAL A 1 234 ? -1.009 -29.989 50.536 1.00 94.62 234 VAL A C 1
ATOM 1866 O O . VAL A 1 234 ? 0.080 -29.481 50.782 1.00 94.62 234 VAL A O 1
ATOM 1869 N N . ASN A 1 235 ? -1.185 -30.866 49.545 1.00 93.12 235 ASN A N 1
ATOM 1870 C CA . ASN A 1 235 ? -0.083 -31.372 48.728 1.00 93.12 235 ASN A CA 1
ATOM 1871 C C . ASN A 1 235 ? 0.616 -30.258 47.932 1.00 93.12 235 ASN A C 1
ATOM 1873 O O . ASN A 1 235 ? 1.832 -30.284 47.753 1.00 93.12 235 ASN A O 1
ATOM 1877 N N . ALA A 1 236 ? -0.141 -29.276 47.433 1.00 89.88 236 ALA A N 1
ATOM 1878 C CA . ALA A 1 236 ? 0.427 -28.128 46.737 1.00 89.88 236 ALA A CA 1
ATOM 1879 C C . ALA A 1 236 ? 1.301 -27.285 47.672 1.00 89.88 236 ALA A C 1
ATOM 1881 O O . ALA A 1 236 ? 2.394 -26.915 47.268 1.00 89.88 236 ALA A O 1
ATOM 1882 N N . ILE A 1 237 ? 0.861 -27.039 48.911 1.00 90.06 237 ILE A N 1
ATOM 1883 C CA . ILE A 1 237 ? 1.624 -26.279 49.912 1.00 90.06 237 ILE A CA 1
ATOM 1884 C C . ILE A 1 237 ? 2.891 -27.036 50.331 1.00 90.06 237 ILE A C 1
ATOM 1886 O O . ILE A 1 237 ? 3.954 -26.429 50.418 1.00 90.06 237 ILE A O 1
ATOM 1890 N N . THR A 1 238 ? 2.812 -28.353 50.549 1.00 88.81 238 THR A N 1
ATOM 1891 C CA . THR A 1 238 ? 3.963 -29.160 51.000 1.00 88.81 238 THR A CA 1
ATOM 1892 C C . THR A 1 238 ? 5.084 -29.273 49.968 1.00 88.81 238 THR A C 1
ATOM 1894 O O . THR A 1 238 ? 6.224 -29.525 50.338 1.00 88.81 238 THR A O 1
ATOM 1897 N N . LEU A 1 239 ? 4.769 -29.127 48.677 1.00 87.00 239 LEU A N 1
ATOM 1898 C CA . LEU A 1 239 ? 5.746 -29.225 47.588 1.00 87.00 239 LEU A CA 1
ATOM 1899 C C . LEU A 1 239 ? 6.474 -27.901 47.304 1.00 87.00 239 LEU A C 1
ATOM 1901 O O . LEU A 1 239 ? 7.423 -27.897 46.519 1.00 87.00 239 LEU A O 1
ATOM 1905 N N . VAL A 1 240 ? 6.046 -26.786 47.904 1.00 87.81 240 VAL A N 1
ATOM 1906 C CA . VAL A 1 240 ? 6.709 -25.491 47.707 1.00 87.81 240 VAL A CA 1
ATOM 1907 C C . VAL A 1 240 ? 8.015 -25.461 48.488 1.00 87.81 240 VAL A C 1
ATOM 1909 O O . VAL A 1 240 ? 8.035 -25.704 49.693 1.00 87.81 240 VAL A O 1
ATOM 1912 N N . ASN A 1 241 ? 9.109 -25.122 47.804 1.00 84.31 241 ASN A N 1
ATOM 1913 C CA . ASN A 1 241 ? 10.379 -24.845 48.461 1.00 84.31 241 ASN A CA 1
ATOM 1914 C C . ASN A 1 241 ? 10.400 -23.377 48.942 1.00 84.31 241 ASN A C 1
ATOM 1916 O O . ASN A 1 241 ? 10.473 -22.477 48.098 1.00 84.31 241 ASN A O 1
ATOM 1920 N N . PRO A 1 242 ? 10.387 -23.126 50.265 1.00 78.56 242 PRO A N 1
ATOM 1921 C CA . PRO A 1 242 ? 10.274 -21.782 50.829 1.00 78.56 242 PRO A CA 1
ATOM 1922 C C . PRO A 1 242 ? 11.497 -20.887 50.574 1.00 78.56 242 PRO A C 1
ATOM 1924 O O . PRO A 1 242 ? 11.399 -19.677 50.749 1.00 78.56 242 PRO A O 1
ATOM 1927 N N . GLU A 1 243 ? 12.638 -21.444 50.150 1.00 77.56 243 GLU A N 1
ATOM 1928 C CA . GLU A 1 243 ? 13.839 -20.664 49.811 1.00 77.56 243 GLU A CA 1
ATOM 1929 C C . GLU A 1 243 ? 13.804 -20.100 48.384 1.00 77.56 243 GLU A C 1
ATOM 1931 O O . GLU A 1 243 ? 14.504 -19.135 48.081 1.00 77.56 243 GLU A O 1
ATOM 1936 N N . LYS A 1 244 ? 13.00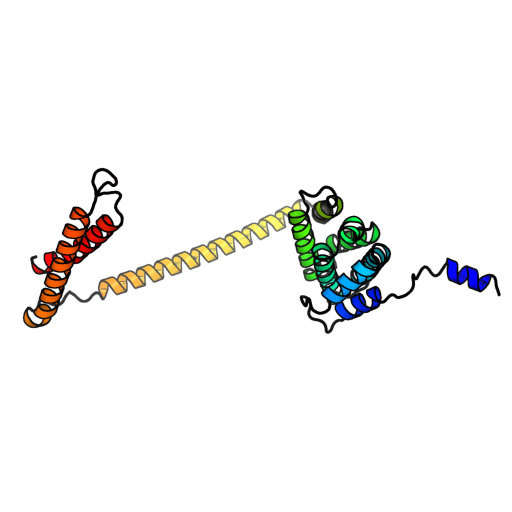5 -20.701 47.491 1.00 76.19 244 LYS A N 1
ATOM 1937 C CA . LYS A 1 244 ? 12.940 -20.328 46.066 1.00 76.19 244 LYS A CA 1
ATOM 1938 C C . LYS A 1 244 ? 11.649 -19.616 45.685 1.00 76.19 244 LYS A C 1
ATOM 1940 O O . LYS A 1 244 ? 11.657 -18.828 44.744 1.00 76.19 244 LYS A O 1
ATOM 1945 N N . GLU A 1 245 ? 10.548 -19.894 46.377 1.00 77.88 245 GLU A N 1
ATOM 1946 C CA . GLU A 1 245 ? 9.234 -19.357 46.036 1.00 77.88 245 GLU A CA 1
ATOM 1947 C C . GLU A 1 245 ? 8.383 -19.113 47.291 1.00 77.88 245 GLU A C 1
ATOM 1949 O O . GLU A 1 245 ? 8.382 -19.907 48.230 1.00 77.88 245 GLU A O 1
ATOM 1954 N N . SER A 1 246 ? 7.620 -18.016 47.296 1.00 81.69 246 SER A N 1
ATOM 1955 C CA . SER A 1 246 ? 6.629 -17.738 48.338 1.00 81.69 246 SER A CA 1
ATOM 1956 C C . SER A 1 246 ? 5.293 -18.417 48.021 1.00 81.69 246 SER A C 1
ATOM 1958 O O . SER A 1 246 ? 4.858 -18.493 46.873 1.00 81.69 246 SER A O 1
ATOM 1960 N N . LEU A 1 247 ? 4.556 -18.831 49.053 1.00 77.81 247 LEU A N 1
ATOM 1961 C CA . LEU A 1 247 ? 3.218 -19.426 48.907 1.00 77.81 247 LEU A CA 1
ATOM 1962 C C . LEU A 1 247 ? 2.213 -18.507 48.184 1.00 77.81 247 LEU A C 1
ATOM 1964 O O . LEU A 1 247 ? 1.231 -18.980 47.611 1.00 77.81 247 LEU A O 1
ATOM 1968 N N . GLN A 1 248 ? 2.437 -17.190 48.219 1.00 81.62 248 GLN A N 1
ATOM 1969 C CA . GLN A 1 248 ? 1.592 -16.212 47.528 1.00 81.62 248 GLN A CA 1
ATOM 1970 C C . GLN A 1 248 ? 1.939 -16.055 46.045 1.00 81.62 248 GLN A C 1
ATOM 1972 O O . GLN A 1 248 ? 1.054 -15.722 45.262 1.00 81.62 248 GLN A O 1
ATOM 1977 N N . SER A 1 249 ? 3.194 -16.306 45.659 1.00 83.25 249 SER A N 1
ATOM 1978 C CA . SER A 1 249 ? 3.640 -16.223 44.264 1.00 83.25 249 SER A CA 1
ATOM 1979 C C . SER A 1 249 ? 3.410 -17.521 43.493 1.00 83.25 249 SER A C 1
ATOM 1981 O O . SER A 1 249 ? 3.313 -17.477 42.271 1.00 83.25 249 SER A O 1
ATOM 1983 N N . SER A 1 250 ? 3.274 -18.652 44.194 1.00 85.31 250 SER A N 1
ATOM 1984 C CA . SER A 1 250 ? 3.052 -19.952 43.563 1.00 85.31 250 SER A CA 1
ATOM 1985 C C . SER A 1 250 ? 1.660 -20.065 42.947 1.00 85.31 250 SER A C 1
ATOM 1987 O O . SER A 1 250 ? 0.656 -20.246 43.643 1.00 85.31 250 SER A O 1
ATOM 1989 N N . GLU A 1 251 ? 1.609 -20.001 41.616 1.00 88.62 251 GLU A N 1
ATOM 1990 C CA . GLU A 1 251 ? 0.389 -20.109 40.804 1.00 88.62 251 GLU A CA 1
ATOM 1991 C C . GLU A 1 251 ? -0.402 -21.381 41.149 1.00 88.62 251 GLU A C 1
ATOM 1993 O O . GLU A 1 251 ? -1.606 -21.338 41.410 1.00 88.62 251 GLU A O 1
ATOM 1998 N N . ARG A 1 252 ? 0.301 -22.510 41.304 1.00 86.94 252 ARG A N 1
ATOM 1999 C CA . ARG A 1 252 ? -0.295 -23.800 41.677 1.00 86.94 252 ARG A CA 1
ATOM 2000 C C . ARG A 1 252 ? -0.999 -23.759 43.039 1.00 86.94 252 ARG A C 1
ATOM 2002 O O . ARG A 1 252 ? -2.050 -24.387 43.200 1.00 86.94 252 ARG A O 1
ATOM 2009 N N . VAL A 1 253 ? -0.439 -23.050 44.022 1.00 90.31 253 VAL A N 1
ATOM 2010 C CA . VAL A 1 253 ? -1.046 -22.904 45.356 1.00 90.31 253 VAL A CA 1
ATOM 2011 C C . VAL A 1 253 ? -2.269 -21.993 45.288 1.00 90.31 253 VAL A C 1
ATOM 2013 O O . VAL A 1 253 ? -3.304 -22.329 45.869 1.00 90.31 253 VAL A O 1
ATOM 2016 N N . GLN A 1 254 ? -2.193 -20.884 44.544 1.00 92.88 254 GLN A N 1
ATOM 2017 C CA . GLN A 1 254 ? -3.317 -19.955 44.379 1.00 92.88 254 GLN A CA 1
ATOM 2018 C C . GLN A 1 254 ? -4.512 -20.607 43.670 1.00 92.88 254 GLN A C 1
ATOM 2020 O O . GLN A 1 254 ? -5.653 -20.448 44.113 1.00 92.88 254 GLN A O 1
ATOM 2025 N N . ASP A 1 255 ? -4.261 -21.433 42.656 1.00 93.06 255 ASP A N 1
ATOM 2026 C CA . ASP A 1 255 ? -5.301 -22.188 41.956 1.00 93.06 255 ASP A CA 1
ATOM 2027 C C . ASP A 1 255 ? -5.979 -23.228 42.851 1.00 93.06 255 ASP A C 1
ATOM 2029 O O . ASP A 1 255 ? -7.212 -23.338 42.882 1.00 93.06 255 ASP A O 1
ATOM 2033 N N . CYS A 1 256 ? -5.191 -23.990 43.618 1.00 92.88 256 CYS A N 1
ATOM 2034 C CA . CYS A 1 256 ? -5.739 -24.953 44.573 1.00 92.88 256 CYS A CA 1
ATOM 2035 C C . CYS A 1 256 ? -6.542 -24.243 45.675 1.00 92.88 256 CYS A C 1
ATOM 2037 O O . CYS A 1 256 ? -7.601 -24.730 46.078 1.00 92.88 256 CYS A O 1
ATOM 2039 N N . LEU A 1 257 ? -6.098 -23.061 46.114 1.00 93.31 257 LEU A N 1
ATOM 2040 C CA . LEU A 1 257 ? -6.793 -22.241 47.105 1.00 93.31 257 LEU A CA 1
ATOM 2041 C C . LEU A 1 257 ? -8.127 -21.706 46.566 1.00 93.31 257 LEU A C 1
ATOM 2043 O O . LEU A 1 257 ? -9.135 -21.737 47.276 1.00 93.31 257 LEU A O 1
ATOM 2047 N N . ALA A 1 258 ? -8.162 -21.235 45.317 1.00 94.06 258 ALA A N 1
ATOM 2048 C CA . ALA A 1 258 ? -9.387 -20.777 44.670 1.00 94.06 258 ALA A CA 1
ATOM 2049 C C . ALA A 1 258 ? -10.410 -21.918 44.537 1.00 94.06 258 ALA A C 1
ATOM 2051 O O . ALA A 1 258 ? -11.578 -21.747 44.903 1.00 94.06 258 ALA A O 1
ATOM 2052 N N . LYS A 1 259 ? -9.963 -23.105 44.106 1.00 93.38 259 LYS A N 1
ATOM 2053 C CA . LYS A 1 259 ? -10.804 -24.309 43.997 1.00 93.38 259 LYS A CA 1
ATOM 2054 C C . LYS A 1 259 ? -11.337 -24.764 45.359 1.00 93.38 259 LYS A C 1
ATOM 2056 O O . LYS A 1 259 ? -12.538 -24.990 45.490 1.00 93.38 259 LYS A O 1
ATOM 2061 N N . ALA A 1 260 ? -10.502 -24.785 46.399 1.00 93.94 260 ALA A N 1
ATOM 2062 C CA . ALA A 1 260 ? -10.935 -25.102 47.762 1.00 93.94 260 ALA A CA 1
ATOM 2063 C C . ALA A 1 260 ? -11.967 -24.089 48.303 1.00 93.94 260 ALA A C 1
ATOM 2065 O O . ALA A 1 260 ? -12.973 -24.473 48.907 1.00 93.94 260 ALA A O 1
ATOM 2066 N N . LYS A 1 261 ? -11.782 -22.786 48.037 1.00 94.38 261 LYS A N 1
ATOM 2067 C CA . LYS A 1 261 ? -12.753 -21.737 48.409 1.00 94.38 261 LYS A CA 1
ATOM 2068 C C . LYS A 1 261 ? -14.095 -21.895 47.691 1.00 94.38 261 LYS A C 1
ATOM 2070 O O . LYS A 1 261 ? -15.132 -21.603 48.289 1.00 94.38 261 LYS A O 1
ATOM 2075 N N . LEU A 1 262 ? -14.097 -22.329 46.430 1.00 93.06 262 LEU A N 1
ATOM 2076 C CA . LEU A 1 262 ? -15.327 -22.609 45.685 1.00 93.06 262 LEU A CA 1
ATOM 2077 C C . LEU A 1 262 ? -16.046 -23.848 46.228 1.00 93.06 262 LEU A C 1
ATOM 2079 O O . LEU A 1 262 ? -17.238 -23.748 46.521 1.00 93.06 262 LEU A O 1
ATOM 2083 N N . ALA A 1 263 ? -15.324 -24.948 46.459 1.00 92.06 263 ALA A N 1
ATOM 2084 C CA . ALA A 1 263 ? -15.873 -26.192 47.008 1.00 92.06 263 ALA A CA 1
ATOM 2085 C C . ALA A 1 263 ? -16.428 -26.036 48.441 1.00 92.06 263 ALA A C 1
ATOM 2087 O O . ALA A 1 263 ? -17.366 -26.727 48.833 1.00 92.06 263 ALA A O 1
ATOM 2088 N N . ARG A 1 264 ? -15.933 -25.061 49.220 1.00 92.31 264 ARG A N 1
ATOM 2089 C CA . ARG A 1 264 ? -16.477 -24.723 50.549 1.00 92.31 264 ARG A CA 1
ATOM 2090 C C . ARG A 1 264 ? -17.906 -24.163 50.502 1.00 92.31 264 ARG A C 1
ATOM 2092 O O . ARG A 1 264 ? -18.684 -24.407 51.422 1.00 92.31 264 ARG A O 1
ATOM 2099 N N . LYS A 1 265 ? -18.266 -23.389 49.472 1.00 91.69 265 LYS A N 1
ATOM 2100 C CA . LYS A 1 265 ? -19.574 -22.707 49.382 1.00 91.69 265 LYS A CA 1
ATOM 2101 C C . LYS A 1 265 ? -20.779 -23.661 49.449 1.00 91.69 265 LYS A C 1
ATOM 2103 O O . LYS A 1 265 ? -21.683 -23.369 50.232 1.00 91.69 265 LYS A O 1
ATOM 2108 N N . PRO A 1 266 ? -20.841 -24.762 48.672 1.00 87.50 266 PRO A N 1
ATOM 2109 C CA . PRO A 1 266 ? -21.948 -25.710 48.771 1.00 87.50 266 PRO A CA 1
ATOM 2110 C C . PRO A 1 266 ? -22.000 -26.400 50.137 1.00 87.50 266 PRO A C 1
ATOM 2112 O O . PRO A 1 266 ? -23.089 -26.557 50.670 1.00 87.50 266 PRO A O 1
ATOM 2115 N N . ILE A 1 267 ? -20.859 -26.727 50.754 1.00 87.69 267 ILE A N 1
ATOM 2116 C CA . ILE A 1 267 ? -20.831 -27.352 52.088 1.00 87.69 267 ILE A CA 1
ATOM 2117 C C . ILE A 1 267 ? -21.416 -26.427 53.152 1.00 87.69 267 ILE A C 1
ATOM 2119 O O . ILE A 1 267 ? -22.299 -26.837 53.895 1.00 87.69 267 ILE A O 1
ATOM 2123 N N . VAL A 1 268 ? -20.978 -25.163 53.196 1.00 87.06 268 VAL A N 1
ATOM 2124 C CA . VAL A 1 268 ? -21.515 -24.175 54.152 1.00 87.06 268 VAL A CA 1
ATOM 2125 C C . VAL A 1 268 ? -23.023 -24.012 53.974 1.00 87.06 268 VAL A C 1
ATOM 2127 O O . VAL A 1 268 ? -23.743 -23.886 54.956 1.00 87.06 268 VAL A O 1
ATOM 2130 N N . ARG A 1 269 ? -23.508 -24.081 52.731 1.00 83.88 269 ARG A N 1
ATOM 2131 C CA . ARG A 1 269 ? -24.936 -23.999 52.422 1.00 83.88 269 ARG A CA 1
ATOM 2132 C C . ARG A 1 269 ? -25.752 -25.190 52.939 1.00 83.88 269 ARG A C 1
ATOM 2134 O O . ARG A 1 269 ? -26.936 -25.005 53.169 1.00 83.88 269 ARG A O 1
ATOM 2141 N N . TYR A 1 270 ? -25.165 -26.378 53.078 1.00 80.75 270 TYR A N 1
ATOM 2142 C CA . TYR A 1 270 ? -25.856 -27.551 53.632 1.00 80.75 270 TYR A CA 1
ATOM 2143 C C . TYR A 1 270 ? -25.775 -27.636 55.163 1.00 80.75 270 TYR A C 1
ATOM 2145 O O . TYR A 1 270 ? -26.475 -28.446 55.760 1.00 80.75 270 TYR A O 1
ATOM 2153 N N . ILE A 1 271 ? -24.906 -26.834 55.785 1.00 79.62 271 ILE A N 1
ATOM 2154 C CA . ILE A 1 271 ? -24.751 -26.751 57.245 1.00 79.62 271 ILE A CA 1
ATOM 2155 C C . ILE A 1 271 ? -25.654 -25.657 57.846 1.00 79.62 271 ILE A C 1
ATOM 2157 O O . ILE A 1 271 ? -26.052 -25.777 59.002 1.00 79.62 271 ILE A O 1
ATOM 2161 N N . GLN A 1 272 ? -25.931 -24.590 57.087 1.00 65.81 272 GLN A N 1
ATOM 2162 C CA . GLN A 1 272 ? -26.814 -23.473 57.462 1.00 65.81 272 GLN A CA 1
ATOM 2163 C C . GLN A 1 272 ? -28.290 -23.806 57.254 1.00 65.81 272 GLN A C 1
ATOM 2165 O O . GLN A 1 272 ? -29.091 -23.369 58.107 1.00 65.81 272 GLN A O 1
#

pLDDT: mean 84.39, std 13.42, range [45.38, 97.56]

Organism: Lentinula edodes (NCBI:txid5353)